Protein AF-A0A1Y1MYU1-F1 (afdb_monomer)

Foldseek 3Di:
DDDDDPVPPVVPVVPPPPPDDDPPCPLVVVVVVCVVPCPPPDPVVVVVVVVVNVVVPPPQFKWKKKKWFFKKKQQFADPPDDPDDPPDDDLLQQKKKWKDKPPDIDIFHRWDWPPVDDDDPDPPDDRITMTGGRDMDMDMGRHQQPIKIKMWMWGDDPPDPTDTRFMFIDRSVVVVVVCVVDDFKDWDWTWGPNGPGMITIMIMDMGTDDPPD

InterPro domains:
  IPR000008 C2 domain [PF00168] (84-178)
  IPR000008 C2 domain [PS50004] (40-186)
  IPR035892 C2 domain superfamily [G3DSA:2.60.40.150] (65-210)
  IPR035892 C2 domain superfamily [SSF49562] (66-205)

Radius of gyration: 26.56 Å; Cα contacts (8 Å, |Δi|>4): 330; chains: 1; bounding box: 72×30×84 Å

pLDDT: mean 70.24, std 24.35, range [30.17, 98.0]

Sequence (213 aa):
MRRRSISRLCLSRSRDLNRRYKVGFRVVVCWCLCRRELASLGPVRFLIISVACLVLVHSSSQAWISLTLIAGQDIRTKSFLKNTKKKGKLHTDNIYCKVTVNDQEHLTDVATDNVINGNVIQNGVVPASLLVWNYSMQFLIKNINEEVLSIVVLEMCPFQPDEFLGRAELKVLDIYHEAQNTNGPIEKKLILHQVESGELTIKLDLHMFTNDY

Organism: Photinus pyralis (NCBI:txid7054)

Nearest PDB structures (foldseek):
  3jzy-assembly1_A  TM=8.390E-01  e=4.703E-12  Homo sapiens
  2nq3-assembly1_A  TM=7.104E-01  e=8.794E-09  Homo sapiens
  7as6-assembly1_A  TM=7.164E-01  e=9.007E-08  Arabidopsis thaliana
  9bcz-assembly1_A  TM=7.037E-01  e=9.520E-08  Gallus gallus
  1djw-assembly1_A  TM=7.326E-01  e=5.604E-07  Rattus norvegicus

Mean predicted aligned error: 15.67 Å

Solvent-accessible surface area (backbon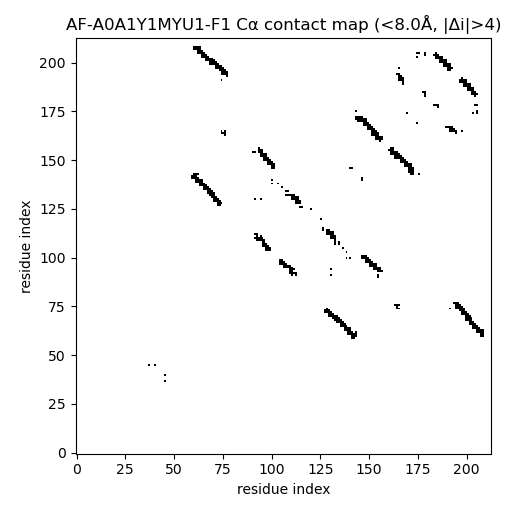e atoms only — not comparable to full-atom values): 12814 Å² total; per-residue (Å²): 135,86,87,76,73,72,82,60,63,72,69,64,67,64,69,80,66,77,76,75,84,68,92,81,53,64,66,59,54,54,57,58,58,46,63,74,69,48,82,81,55,59,76,72,58,51,51,54,51,52,51,52,58,60,63,67,65,71,65,72,56,38,28,40,37,40,41,31,43,42,34,36,38,50,68,32,62,62,85,78,81,74,98,63,90,71,84,86,68,82,82,56,82,38,32,26,39,40,39,35,44,84,96,47,75,50,71,52,66,64,24,45,71,54,66,82,60,89,86,65,85,67,88,82,54,78,80,70,54,32,35,37,56,70,41,72,50,74,47,82,41,65,42,42,86,77,43,46,42,37,40,36,35,35,34,69,43,98,87,52,80,59,45,76,48,25,37,37,75,42,50,41,43,60,53,51,59,50,48,74,77,39,97,63,70,46,75,48,78,42,64,36,39,96,35,68,36,27,39,35,39,35,36,39,38,80,46,68,70,77,83,88,124

Structure (mmCIF, N/CA/C/O backbone):
data_AF-A0A1Y1MYU1-F1
#
_entry.id   AF-A0A1Y1MYU1-F1
#
loop_
_atom_site.group_PDB
_atom_site.id
_atom_site.type_symbol
_atom_site.label_atom_id
_atom_site.label_alt_id
_atom_site.label_comp_id
_atom_site.label_asym_id
_atom_site.label_entity_id
_atom_site.label_seq_id
_atom_site.pdbx_PDB_ins_code
_atom_site.Cartn_x
_atom_site.Cartn_y
_atom_site.Cartn_z
_atom_site.occupancy
_atom_site.B_iso_or_equiv
_atom_site.auth_seq_id
_atom_site.auth_comp_id
_atom_site.auth_asym_id
_atom_site.auth_atom_id
_atom_site.pdbx_PDB_model_num
ATOM 1 N N . MET A 1 1 ? -41.562 3.480 56.597 1.00 37.91 1 MET A N 1
ATOM 2 C CA . MET A 1 1 ? -40.422 2.815 55.918 1.00 37.91 1 MET A CA 1
ATOM 3 C C . MET A 1 1 ? -40.158 3.501 54.582 1.00 37.91 1 MET A C 1
ATOM 5 O O . MET A 1 1 ? -41.048 3.559 53.746 1.00 37.91 1 MET A O 1
ATOM 9 N N . ARG A 1 2 ? -38.979 4.115 54.418 1.00 33.91 2 ARG A N 1
ATOM 10 C CA . ARG A 1 2 ? -38.613 4.964 53.268 1.00 33.91 2 ARG A CA 1
ATOM 11 C C . ARG A 1 2 ? -38.219 4.110 52.052 1.00 33.91 2 ARG A C 1
ATOM 13 O O . ARG A 1 2 ? -37.212 3.413 52.111 1.00 33.91 2 ARG A O 1
ATOM 20 N N . ARG A 1 3 ? -38.954 4.229 50.937 1.00 37.50 3 ARG A N 1
ATOM 21 C CA . ARG A 1 3 ? -38.507 3.792 49.599 1.00 37.50 3 ARG A CA 1
ATOM 22 C C . ARG A 1 3 ? -37.329 4.671 49.171 1.00 37.50 3 ARG A C 1
ATOM 24 O O . ARG A 1 3 ? -37.517 5.850 48.884 1.00 37.50 3 ARG A O 1
ATOM 31 N N . ARG A 1 4 ? -36.109 4.129 49.161 1.00 35.75 4 ARG A N 1
ATOM 32 C CA . ARG A 1 4 ? -34.950 4.787 48.543 1.00 35.75 4 ARG A CA 1
ATOM 33 C C . ARG A 1 4 ? -34.823 4.312 47.096 1.00 35.75 4 ARG A C 1
ATOM 35 O O . ARG A 1 4 ? -34.777 3.119 46.827 1.00 35.75 4 ARG A O 1
ATOM 42 N N . SER A 1 5 ? -34.814 5.287 46.194 1.00 37.69 5 SER A N 1
ATOM 43 C CA . SER A 1 5 ? -34.700 5.148 44.744 1.00 37.69 5 SER A CA 1
ATOM 44 C C . SER A 1 5 ? -33.398 4.444 44.343 1.00 37.69 5 SER A C 1
ATOM 46 O O . SER A 1 5 ? -32.309 4.944 44.628 1.00 37.69 5 SER A O 1
ATOM 48 N N . ILE A 1 6 ? -33.523 3.309 43.653 1.00 42.25 6 ILE A N 1
ATOM 49 C CA . ILE A 1 6 ? -32.430 2.455 43.144 1.00 42.25 6 ILE A CA 1
ATOM 50 C C . ILE A 1 6 ? -31.535 3.197 42.128 1.00 42.25 6 ILE A C 1
ATOM 52 O O . ILE A 1 6 ? -30.362 2.875 41.960 1.00 42.25 6 ILE A O 1
ATOM 56 N N . SER A 1 7 ? -32.029 4.280 41.528 1.00 38.34 7 SER A N 1
ATOM 57 C CA . SER A 1 7 ? -31.328 5.058 40.499 1.00 38.34 7 SER A CA 1
ATOM 58 C C . SER A 1 7 ? -30.073 5.817 40.963 1.00 38.34 7 SER A C 1
ATOM 60 O O . SER A 1 7 ? -29.325 6.296 40.117 1.00 38.34 7 SER A O 1
ATOM 62 N N . ARG A 1 8 ? -29.776 5.912 42.271 1.00 35.62 8 ARG A N 1
ATOM 63 C CA . ARG A 1 8 ? -28.559 6.607 42.758 1.00 35.62 8 ARG A CA 1
ATOM 64 C C . ARG A 1 8 ? -27.357 5.708 43.058 1.00 35.62 8 ARG A C 1
ATOM 66 O O . ARG A 1 8 ? -26.263 6.238 43.226 1.00 35.62 8 ARG A O 1
ATOM 73 N N . LEU A 1 9 ? -27.511 4.383 43.102 1.00 34.91 9 LEU A N 1
ATOM 74 C CA . LEU A 1 9 ? -26.396 3.485 43.450 1.00 34.91 9 LEU A CA 1
ATOM 75 C C . LEU A 1 9 ? -25.489 3.129 42.261 1.00 34.91 9 LEU A C 1
ATOM 77 O O . LEU A 1 9 ? -24.291 2.940 42.463 1.00 34.91 9 LEU A O 1
ATOM 81 N N . CYS A 1 10 ? -26.000 3.150 41.026 1.00 34.06 10 CYS A N 1
ATOM 82 C CA . CYS A 1 10 ? -25.171 2.911 39.835 1.00 34.06 10 CYS A CA 1
ATOM 83 C C . CYS A 1 10 ? -24.170 4.049 39.550 1.00 34.06 10 CYS A C 1
ATOM 85 O O . CYS A 1 10 ? -23.068 3.799 39.072 1.00 34.06 10 CYS A O 1
ATOM 87 N N . LEU A 1 11 ? -24.497 5.295 39.906 1.00 35.38 11 LEU A N 1
ATOM 88 C CA . LEU A 1 11 ? -23.645 6.463 39.629 1.00 35.38 11 LEU A CA 1
ATOM 89 C C . LEU A 1 11 ? -22.503 6.675 40.637 1.00 35.38 11 LEU A C 1
ATOM 91 O O . LEU A 1 11 ? -21.571 7.428 40.358 1.00 35.38 11 LEU A O 1
ATOM 95 N N . SER A 1 12 ? -22.549 6.029 41.806 1.00 30.17 12 SER A N 1
ATOM 96 C CA . SER A 1 12 ? -21.538 6.233 42.854 1.00 30.17 12 SER A CA 1
ATOM 97 C C . SER A 1 12 ? -20.317 5.330 42.701 1.00 30.17 12 SER A C 1
ATOM 99 O O . SER A 1 12 ? -19.237 5.714 43.133 1.00 30.17 12 SER A O 1
ATOM 101 N N .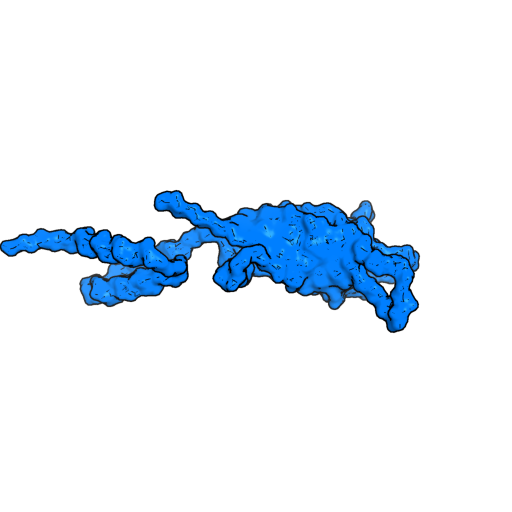 ARG A 1 13 ? -20.457 4.144 42.096 1.00 33.44 13 ARG A N 1
ATOM 102 C CA . ARG A 1 13 ? -19.348 3.179 41.973 1.00 33.44 13 ARG A CA 1
ATOM 103 C C . ARG A 1 13 ? -18.521 3.335 40.698 1.00 33.44 13 ARG A C 1
ATOM 105 O O . ARG A 1 13 ? -17.458 2.739 40.590 1.00 33.44 13 ARG A O 1
ATOM 112 N N . SER A 1 14 ? -18.977 4.173 39.766 1.00 32.69 14 SER A N 1
ATOM 113 C CA . SER A 1 14 ? -18.261 4.476 38.522 1.00 32.69 14 SER A CA 1
ATOM 114 C C . SER A 1 14 ? -17.143 5.515 38.690 1.00 32.69 14 SER A C 1
ATOM 116 O O . SER A 1 14 ? -16.381 5.724 37.751 1.00 32.69 14 SER A O 1
ATOM 118 N N . ARG A 1 15 ? -17.037 6.186 39.849 1.00 36.44 15 ARG A N 1
ATOM 119 C CA . ARG A 1 15 ? -16.049 7.259 40.063 1.00 36.44 15 ARG A CA 1
ATOM 120 C C . ARG A 1 15 ? -14.688 6.799 40.595 1.00 36.44 15 ARG A C 1
ATOM 122 O O . ARG A 1 15 ? -13.729 7.536 40.411 1.00 36.44 15 ARG A O 1
ATOM 129 N N . ASP A 1 16 ? -14.571 5.590 41.147 1.00 33.94 16 ASP A N 1
ATOM 130 C CA . ASP A 1 16 ? -13.308 5.116 41.749 1.00 33.94 16 ASP A CA 1
ATOM 131 C C . ASP A 1 16 ? -12.436 4.228 40.844 1.00 33.94 16 ASP A C 1
ATOM 133 O O . ASP A 1 16 ? -11.282 3.972 41.171 1.00 33.94 16 ASP A O 1
ATOM 137 N N . LEU A 1 17 ? -12.924 3.791 39.677 1.00 38.72 17 LEU A N 1
ATOM 138 C CA . LEU A 1 17 ? -12.128 2.987 38.731 1.00 38.72 17 LEU A CA 1
ATOM 139 C C . LEU A 1 17 ? -11.533 3.791 37.563 1.00 38.72 17 LEU A C 1
ATOM 141 O O . LEU A 1 17 ? -10.964 3.209 36.646 1.00 38.72 17 LEU A O 1
ATOM 145 N N . ASN A 1 18 ? -11.624 5.124 37.588 1.00 31.98 18 ASN A N 1
ATOM 146 C CA . ASN A 1 18 ? -11.236 5.972 36.454 1.00 31.98 18 ASN A CA 1
ATOM 147 C C . ASN A 1 18 ? -9.761 6.428 36.460 1.00 31.98 18 ASN A C 1
ATOM 149 O O . ASN A 1 18 ? -9.402 7.415 35.823 1.00 31.98 18 ASN A O 1
ATOM 153 N N . ARG A 1 19 ? -8.880 5.732 37.188 1.00 36.19 19 ARG A N 1
ATOM 154 C CA . ARG A 1 19 ? -7.429 5.935 37.093 1.00 36.19 19 ARG A CA 1
ATOM 155 C C . ARG A 1 19 ? -6.754 4.610 36.805 1.00 36.19 19 ARG A C 1
ATOM 157 O O . ARG A 1 19 ? -6.601 3.786 37.698 1.00 36.19 19 ARG A O 1
ATOM 164 N N . ARG A 1 20 ? -6.242 4.523 35.578 1.00 37.50 20 ARG A N 1
ATOM 165 C CA . ARG A 1 20 ? -5.497 3.417 34.968 1.00 37.50 20 ARG A CA 1
ATOM 166 C C . ARG A 1 20 ? -6.400 2.356 34.336 1.00 37.50 20 ARG A C 1
ATOM 168 O O . ARG A 1 20 ? -7.446 2.009 34.860 1.00 37.50 20 ARG A O 1
ATOM 175 N N . TYR A 1 21 ? -5.886 1.822 33.229 1.00 35.00 21 TYR A N 1
ATOM 176 C CA . TYR A 1 21 ? -6.287 0.591 32.540 1.00 35.00 21 TYR A CA 1
ATOM 177 C C . TYR A 1 21 ? -7.216 0.751 31.320 1.00 35.00 21 TYR A C 1
ATOM 179 O O . TYR A 1 21 ? -8.436 0.704 31.396 1.00 35.00 21 TYR A O 1
ATOM 187 N N . LYS A 1 22 ? -6.524 0.924 30.180 1.00 34.66 22 LYS A N 1
ATOM 188 C CA . LYS A 1 22 ? -6.743 0.403 28.816 1.00 34.66 22 LYS A CA 1
ATOM 189 C C . LYS A 1 22 ? -8.170 -0.006 28.409 1.00 34.66 22 LYS A C 1
ATOM 191 O O . LYS A 1 22 ? -8.795 -0.900 28.973 1.00 34.66 22 LYS A O 1
ATOM 196 N N . VAL A 1 23 ? -8.564 0.556 27.268 1.00 39.91 23 VAL A N 1
ATOM 197 C CA . VAL A 1 23 ? -9.837 0.491 26.525 1.00 39.91 23 VAL A CA 1
ATOM 198 C C . VAL A 1 23 ? -10.319 -0.932 26.139 1.00 39.91 23 VAL A C 1
ATOM 200 O O . VAL A 1 23 ? -11.390 -1.085 25.572 1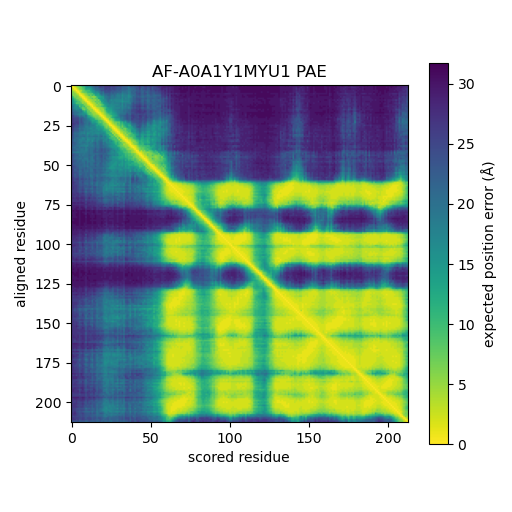.00 39.91 23 VAL A O 1
ATOM 203 N N . GLY A 1 24 ? -9.627 -2.008 26.528 1.00 36.88 24 GLY A N 1
ATOM 204 C CA . GLY A 1 24 ? -10.043 -3.395 26.258 1.00 36.88 24 GLY A CA 1
ATOM 205 C C . GLY A 1 24 ? -11.025 -4.013 27.268 1.00 36.88 24 GLY A C 1
ATOM 206 O O . GLY A 1 24 ? -11.600 -5.060 26.992 1.00 36.88 24 GLY A O 1
ATOM 207 N N . PHE A 1 25 ? -11.249 -3.399 28.438 1.00 33.34 25 PHE A N 1
ATOM 208 C CA . PHE A 1 25 ? -12.038 -4.022 29.521 1.00 33.34 25 PHE A CA 1
ATOM 209 C C . PHE A 1 25 ? -13.498 -3.559 29.634 1.00 33.34 25 PHE A C 1
ATOM 211 O O . PHE A 1 25 ? -14.261 -4.113 30.430 1.00 33.34 25 PHE A O 1
ATOM 218 N N . ARG A 1 26 ? -13.933 -2.579 28.831 1.00 37.97 26 ARG A N 1
ATOM 219 C CA . ARG A 1 26 ? -15.315 -2.064 28.897 1.00 37.97 26 ARG A CA 1
ATOM 220 C C . ARG A 1 26 ? -16.367 -3.110 28.506 1.00 37.97 26 ARG A C 1
ATOM 222 O O . ARG A 1 26 ? -17.452 -3.115 29.083 1.00 37.97 26 ARG A O 1
ATOM 229 N N . VAL A 1 27 ? -16.030 -4.031 27.602 1.00 38.88 27 VAL A N 1
ATOM 230 C CA . VAL A 1 27 ? -16.961 -5.061 27.105 1.00 38.88 27 VAL A CA 1
ATOM 231 C C . VAL A 1 27 ? -17.253 -6.123 28.173 1.00 38.88 27 VAL A C 1
ATOM 233 O O . VAL A 1 27 ? -18.405 -6.495 28.392 1.00 38.88 27 VAL A O 1
ATOM 236 N N . VAL A 1 28 ? -16.234 -6.558 28.920 1.00 36.03 28 VAL A N 1
ATOM 237 C CA . VAL A 1 28 ? -16.379 -7.639 29.914 1.00 36.03 28 VAL A CA 1
ATOM 238 C C . VAL A 1 28 ? -17.130 -7.164 31.162 1.00 36.03 28 VAL A C 1
ATOM 240 O O . VAL A 1 28 ? -17.957 -7.890 31.718 1.00 36.03 28 VAL A O 1
ATOM 243 N N . VAL A 1 29 ? -16.893 -5.921 31.590 1.00 35.25 29 VAL A N 1
ATOM 244 C CA . VAL A 1 29 ? -17.542 -5.362 32.786 1.00 35.25 29 VAL A CA 1
ATOM 245 C C . VAL A 1 29 ? -19.038 -5.126 32.549 1.00 35.25 29 VAL A C 1
ATOM 247 O O . VAL A 1 29 ? -19.841 -5.385 33.448 1.00 35.25 29 VAL A O 1
ATOM 250 N N . CYS A 1 30 ? -19.438 -4.738 31.333 1.00 37.62 30 CYS A N 1
ATOM 251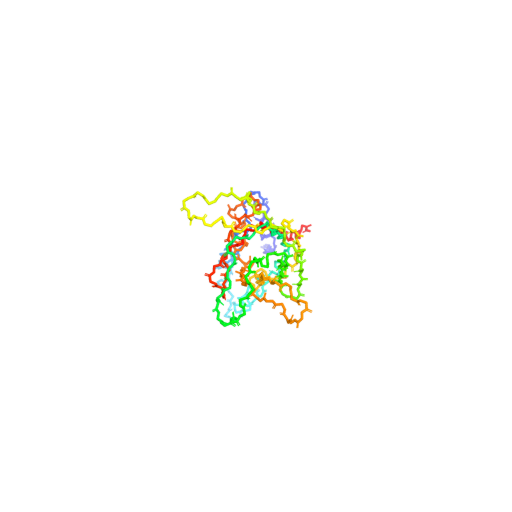 C CA . CYS A 1 30 ? -20.852 -4.600 30.976 1.00 37.62 30 CYS A CA 1
ATOM 252 C C . CYS A 1 30 ? -21.583 -5.957 31.011 1.00 37.62 30 CYS A C 1
ATOM 254 O O . CYS A 1 30 ? -22.694 -6.056 31.539 1.00 37.62 30 CYS A O 1
ATOM 256 N N . TRP A 1 31 ? -20.921 -7.031 30.563 1.00 34.00 31 TRP A N 1
ATOM 257 C CA . TRP A 1 31 ? -21.510 -8.373 30.539 1.00 34.00 31 TRP A CA 1
ATOM 258 C C . TRP A 1 31 ? -21.689 -8.980 31.944 1.00 34.00 31 TRP A C 1
ATOM 260 O O . TRP A 1 31 ? -22.719 -9.595 32.236 1.00 34.00 31 TRP A O 1
ATOM 270 N N . CYS A 1 32 ? -20.731 -8.756 32.850 1.00 36.59 32 CYS A N 1
ATOM 271 C CA . CYS A 1 32 ? -20.785 -9.277 34.222 1.00 36.59 32 CYS A CA 1
ATOM 272 C C . CYS A 1 32 ? -21.757 -8.516 35.140 1.00 36.59 32 CYS A C 1
ATOM 274 O O . CYS A 1 32 ? -22.419 -9.145 35.969 1.00 36.59 32 CYS A O 1
ATOM 276 N N . LEU A 1 33 ? -21.886 -7.191 34.995 1.00 40.06 33 LEU A N 1
ATOM 277 C CA . LEU A 1 33 ? -22.850 -6.402 35.778 1.00 40.06 33 LEU A CA 1
ATOM 278 C C . LEU A 1 33 ? -24.299 -6.662 35.343 1.00 40.06 33 LEU A C 1
ATOM 280 O O . LEU A 1 33 ? -25.172 -6.771 36.200 1.00 40.06 33 LEU A O 1
ATOM 284 N N . CYS A 1 34 ? -24.546 -6.897 34.049 1.00 43.03 34 CYS A N 1
ATOM 285 C CA . CYS A 1 34 ? -25.864 -7.318 33.566 1.00 43.03 34 CYS A CA 1
ATOM 286 C C . CYS A 1 34 ? -26.332 -8.628 34.225 1.00 43.03 34 CYS A C 1
ATOM 288 O O . CYS A 1 34 ? -27.494 -8.762 34.601 1.00 43.03 34 CYS A O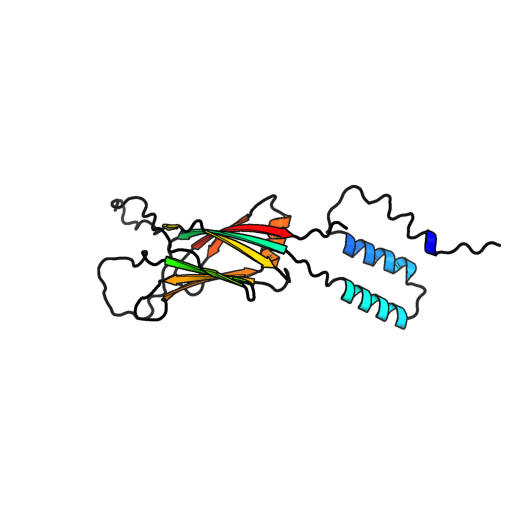 1
ATOM 290 N N . ARG A 1 35 ? -25.437 -9.605 34.417 1.00 41.38 35 ARG A N 1
ATOM 291 C CA . ARG A 1 35 ? -25.831 -10.961 34.835 1.00 41.38 35 ARG A CA 1
ATOM 292 C C . ARG A 1 35 ? -26.327 -11.067 36.280 1.00 41.38 35 ARG A C 1
ATOM 294 O O . ARG A 1 35 ? -27.082 -11.987 36.578 1.00 41.38 35 ARG A O 1
ATOM 301 N N . ARG A 1 36 ? -25.925 -10.157 37.177 1.00 43.94 36 ARG A N 1
ATOM 302 C CA . ARG A 1 36 ? -26.373 -10.177 38.585 1.00 43.94 36 ARG A CA 1
ATOM 303 C C . ARG A 1 36 ? -27.672 -9.412 38.839 1.00 43.94 36 ARG A C 1
ATOM 305 O O . ARG A 1 36 ? -28.350 -9.733 39.807 1.00 43.94 36 ARG A O 1
ATOM 312 N N . GLU A 1 37 ? -28.048 -8.468 37.978 1.00 45.75 37 GLU A N 1
ATOM 313 C CA . GLU A 1 37 ? -29.269 -7.657 38.142 1.00 45.75 37 GLU A CA 1
ATOM 314 C C . GLU A 1 37 ? -30.421 -8.080 37.213 1.00 45.75 37 GLU A C 1
ATOM 316 O O . GLU A 1 37 ? -31.586 -7.811 37.507 1.00 45.75 37 GLU A O 1
ATOM 321 N N . LEU A 1 38 ? -30.133 -8.824 36.137 1.00 45.84 38 LEU A N 1
ATOM 322 C CA . LEU A 1 38 ? -31.146 -9.286 35.182 1.00 45.84 38 LEU A CA 1
ATOM 323 C C . LEU A 1 38 ? -31.901 -10.556 35.590 1.00 45.84 38 LEU A C 1
ATOM 325 O O . LEU A 1 38 ? -32.915 -10.858 34.973 1.00 45.84 38 LEU A O 1
ATOM 329 N N . ALA A 1 39 ? -31.503 -11.263 36.652 1.00 49.56 39 ALA A N 1
ATOM 330 C CA . ALA A 1 39 ? -32.160 -12.505 37.090 1.00 49.56 39 ALA A CA 1
ATOM 331 C C . ALA A 1 39 ? -33.639 -12.344 37.529 1.00 49.56 39 ALA A C 1
ATOM 333 O O . ALA A 1 39 ? -34.293 -13.334 37.840 1.00 49.56 39 ALA A O 1
ATOM 334 N N . SER A 1 40 ? -34.176 -11.117 37.549 1.00 52.78 40 SER A N 1
ATOM 335 C CA . SER A 1 40 ? -35.580 -10.815 37.876 1.00 52.78 40 SER A CA 1
ATOM 336 C C . SER A 1 40 ? -36.440 -10.381 36.680 1.00 52.78 40 SER A C 1
ATOM 338 O O . SER A 1 40 ? -37.638 -10.144 36.837 1.00 52.78 40 SER A O 1
ATOM 340 N N . LEU A 1 41 ? -35.861 -10.247 35.482 1.00 49.81 41 LEU A N 1
ATOM 341 C CA . LEU A 1 41 ? -36.560 -9.727 34.308 1.00 49.81 41 LEU A CA 1
ATOM 342 C C . LEU A 1 41 ? -36.953 -10.888 33.386 1.00 49.81 41 LEU A C 1
ATOM 344 O O . LEU A 1 41 ? -36.115 -11.686 32.985 1.00 49.81 41 LEU A O 1
ATOM 348 N N . GLY A 1 42 ? -38.248 -10.997 33.072 1.00 53.09 42 GLY A N 1
ATOM 349 C CA . GLY A 1 42 ? -38.794 -12.066 32.230 1.00 53.09 42 GLY A CA 1
ATOM 350 C C . GLY A 1 42 ? -38.171 -12.145 30.821 1.00 53.09 42 GLY A C 1
ATOM 351 O O . GLY A 1 42 ? -37.526 -11.193 30.366 1.00 53.09 42 GLY A O 1
ATOM 352 N N . PRO A 1 43 ? -38.402 -13.254 30.092 1.00 56.56 43 PRO A N 1
ATOM 353 C CA . PRO A 1 43 ? -37.657 -13.640 28.883 1.00 56.56 43 PRO A CA 1
ATOM 354 C C . PRO A 1 43 ? -37.655 -12.581 27.769 1.00 56.56 43 PRO A C 1
ATOM 356 O O . PRO A 1 43 ? -36.667 -12.420 27.058 1.00 56.56 43 PRO A O 1
ATOM 359 N N . VAL A 1 44 ? -38.725 -11.791 27.660 1.00 53.09 44 VAL A N 1
ATOM 360 C CA . VAL A 1 44 ? -38.871 -10.750 26.629 1.00 53.09 44 VAL A CA 1
ATOM 361 C C . VAL A 1 44 ? -37.915 -9.569 26.857 1.00 53.09 44 VAL A C 1
ATOM 363 O O . VAL A 1 44 ? -37.387 -8.999 25.906 1.00 53.09 44 VAL A O 1
ATOM 366 N N . ARG A 1 45 ? -37.634 -9.209 28.117 1.00 50.59 45 ARG A N 1
ATOM 367 C CA . ARG A 1 45 ? -36.744 -8.080 28.444 1.00 50.59 45 ARG A CA 1
ATOM 368 C C . ARG A 1 45 ? -35.265 -8.446 28.310 1.00 50.59 45 ARG A C 1
ATOM 370 O O . ARG A 1 45 ? -34.468 -7.583 27.958 1.00 50.59 45 A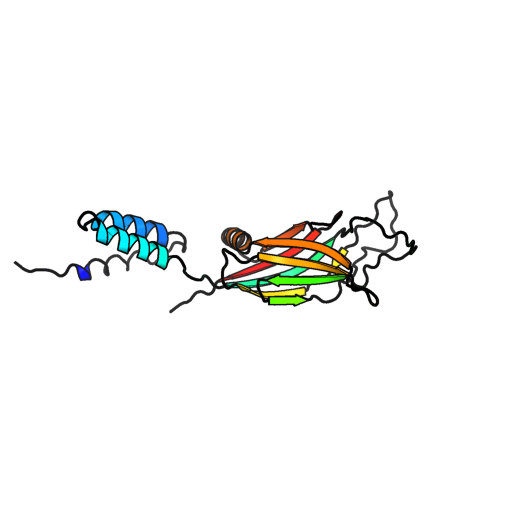RG A O 1
ATOM 377 N N . PHE A 1 46 ? -34.919 -9.719 28.508 1.00 50.88 46 PHE A N 1
ATOM 378 C CA . PHE A 1 46 ? -33.586 -10.244 28.197 1.00 50.88 46 PHE A CA 1
ATOM 379 C C . PHE A 1 46 ? -33.258 -10.136 26.709 1.00 50.88 46 PHE A C 1
ATOM 381 O O . PHE A 1 46 ? -32.150 -9.731 26.364 1.00 50.88 46 PHE A O 1
ATOM 388 N N . LEU A 1 47 ? -34.218 -10.446 25.832 1.00 50.19 47 LEU A N 1
ATOM 389 C CA . LEU A 1 47 ? -34.005 -10.384 24.387 1.00 50.19 47 LEU A CA 1
ATOM 390 C C . LEU A 1 47 ? -33.745 -8.944 23.920 1.00 50.19 47 LEU A C 1
ATOM 392 O O . LEU A 1 47 ? -32.801 -8.695 23.179 1.00 50.19 47 LEU A O 1
ATOM 396 N N . ILE A 1 48 ? -34.524 -7.980 24.423 1.00 50.97 48 ILE A N 1
ATOM 397 C CA . ILE A 1 48 ? -34.381 -6.558 24.070 1.00 50.97 48 ILE A CA 1
ATOM 398 C C . ILE A 1 48 ? -33.036 -5.996 24.549 1.00 50.97 48 ILE A C 1
ATOM 400 O O . ILE A 1 48 ? -32.379 -5.274 23.805 1.00 50.97 48 ILE A O 1
ATOM 404 N N . ILE A 1 49 ? -32.589 -6.352 25.758 1.00 51.44 49 ILE A N 1
ATOM 405 C CA . ILE A 1 49 ? -31.284 -5.910 26.276 1.00 51.44 49 ILE A CA 1
ATOM 406 C C . ILE A 1 49 ? -30.141 -6.596 25.522 1.00 51.44 49 ILE A C 1
ATOM 408 O O . ILE A 1 49 ? -29.145 -5.948 25.223 1.00 51.44 49 ILE A O 1
ATOM 412 N N . SER A 1 50 ? -30.295 -7.867 25.144 1.00 48.84 50 SER A N 1
ATOM 413 C CA . SER A 1 50 ? -29.307 -8.578 24.327 1.00 48.84 50 SER A CA 1
ATOM 414 C C . SER A 1 50 ? -29.166 -7.964 22.932 1.00 48.84 50 SER A C 1
ATOM 416 O O . SER A 1 50 ? -28.048 -7.827 22.446 1.00 48.84 50 SER A O 1
ATOM 418 N N . VAL A 1 51 ? -30.272 -7.552 22.303 1.00 47.97 51 VAL A N 1
ATOM 419 C CA . VAL A 1 51 ? -30.254 -6.876 20.996 1.00 47.97 51 VAL A CA 1
ATOM 420 C C . VAL A 1 51 ? -29.714 -5.450 21.126 1.00 47.97 51 VAL A C 1
ATOM 422 O O . VAL A 1 51 ? -28.862 -5.058 20.339 1.00 47.97 51 VAL A O 1
ATOM 425 N N . ALA A 1 52 ? -30.100 -4.694 22.158 1.00 45.62 52 ALA A N 1
ATOM 426 C CA . ALA A 1 52 ? -29.548 -3.360 22.409 1.00 45.62 52 ALA A CA 1
ATOM 427 C C . ALA A 1 52 ? -28.039 -3.393 22.718 1.00 45.62 52 ALA A C 1
ATOM 429 O O . ALA A 1 52 ? -27.302 -2.509 22.290 1.00 45.62 52 ALA A O 1
ATOM 430 N N . CYS A 1 53 ? -27.561 -4.434 23.406 1.00 41.97 53 CYS A N 1
ATOM 431 C CA . CYS A 1 53 ? -26.142 -4.642 23.683 1.00 41.97 53 CYS A CA 1
ATOM 432 C C . CYS A 1 53 ? -25.363 -5.105 22.438 1.00 41.97 53 CYS A C 1
ATOM 434 O O . CYS A 1 53 ? -24.187 -4.775 22.320 1.00 41.97 53 CYS A O 1
ATOM 436 N N . LEU A 1 54 ? -26.004 -5.812 21.497 1.00 41.66 54 LEU A N 1
ATOM 437 C CA . LEU A 1 54 ? -25.420 -6.116 20.184 1.00 41.66 54 LEU A CA 1
ATOM 438 C C . LEU A 1 54 ? -25.332 -4.862 19.296 1.00 41.66 54 LEU A C 1
ATOM 440 O O . LEU A 1 54 ? -24.339 -4.668 18.602 1.00 41.66 54 LEU A O 1
ATOM 444 N N . VAL A 1 55 ? -26.350 -3.997 19.339 1.00 41.62 55 VAL A N 1
ATOM 445 C CA . VAL A 1 55 ? -26.429 -2.772 18.523 1.00 41.62 55 VAL A CA 1
ATOM 446 C C . VAL A 1 55 ? -25.482 -1.675 19.036 1.00 41.62 55 VAL A C 1
ATOM 448 O O . VAL A 1 55 ? -24.941 -0.915 18.240 1.00 41.62 55 VAL A O 1
ATOM 451 N N . LEU A 1 56 ? -25.196 -1.621 20.342 1.00 41.84 56 LEU A N 1
ATOM 452 C CA . LEU A 1 56 ? -24.285 -0.630 20.941 1.00 41.84 56 LEU A CA 1
ATOM 453 C C . LEU A 1 56 ? -22.783 -0.899 20.717 1.00 41.84 56 LEU A C 1
ATOM 455 O O . LEU A 1 56 ? -21.968 -0.049 21.069 1.00 41.84 56 LEU A O 1
ATOM 459 N N . VAL A 1 57 ? -22.392 -2.043 20.142 1.00 46.00 57 VAL A N 1
ATOM 460 C CA . VAL A 1 57 ? -20.972 -2.373 19.882 1.00 46.00 57 VAL A CA 1
ATOM 461 C C . VAL A 1 57 ? -20.526 -1.987 18.466 1.00 46.00 57 VAL A C 1
ATOM 463 O O . VAL A 1 57 ? -19.337 -2.034 18.164 1.00 46.00 57 VAL A O 1
ATOM 466 N N . HIS A 1 58 ? -21.423 -1.474 17.620 1.00 46.09 58 HIS A N 1
ATOM 467 C CA . HIS A 1 58 ? -21.039 -0.821 16.364 1.00 46.09 58 HIS A CA 1
ATOM 468 C C . HIS A 1 58 ? -20.589 0.632 16.619 1.00 46.09 58 HIS A C 1
ATOM 470 O O . HIS A 1 58 ? -21.085 1.584 16.023 1.00 46.09 58 HIS A O 1
ATOM 476 N N . SER A 1 59 ? -19.655 0.818 17.558 1.00 50.31 59 SER A N 1
ATOM 477 C CA . SER A 1 59 ? -18.899 2.064 17.647 1.00 50.31 59 SER A CA 1
ATOM 478 C C . SER A 1 59 ? -18.060 2.131 16.379 1.00 50.31 59 SER A C 1
ATOM 480 O O . SER A 1 59 ? -17.104 1.373 16.237 1.00 50.31 59 SER A O 1
ATOM 482 N N . SER A 1 60 ? -18.458 2.979 15.432 1.00 56.66 60 SER A N 1
ATOM 483 C CA . SER A 1 60 ? -17.695 3.281 14.224 1.00 56.66 60 SER A CA 1
ATOM 484 C C . SER A 1 60 ? -16.368 3.910 14.642 1.00 56.66 60 SER A C 1
ATOM 486 O O . SER A 1 60 ? -16.268 5.125 14.821 1.00 56.66 60 SER A O 1
ATOM 488 N N . SER A 1 61 ? -15.373 3.066 14.897 1.00 69.94 61 SER A N 1
ATOM 489 C CA . SER A 1 61 ? -14.009 3.468 15.206 1.00 69.94 61 SER A CA 1
ATOM 490 C C . SER A 1 61 ? -13.404 4.030 13.931 1.00 69.94 61 SER A C 1
ATOM 492 O O . SER A 1 61 ? -12.807 3.301 13.142 1.00 69.94 61 SER A O 1
ATOM 494 N N . GLN A 1 62 ? -13.626 5.318 13.697 1.00 83.69 62 GLN A N 1
ATOM 495 C CA . GLN A 1 62 ? -12.936 6.024 12.635 1.00 83.69 62 GLN A CA 1
ATOM 496 C C . GLN A 1 62 ? -11.459 6.164 13.031 1.00 83.69 62 GLN A C 1
ATOM 498 O O . GLN A 1 62 ? -11.123 6.254 14.221 1.00 83.69 62 GLN A O 1
ATOM 503 N N . ALA A 1 63 ? -10.570 6.221 12.049 1.00 90.19 63 ALA A N 1
ATOM 504 C CA . ALA A 1 63 ? -9.155 6.495 12.273 1.00 90.19 63 ALA A CA 1
ATOM 505 C C . ALA A 1 63 ? -8.545 7.199 11.059 1.00 90.19 63 ALA A C 1
ATOM 507 O O . ALA A 1 63 ? -9.067 7.107 9.953 1.00 90.19 63 ALA A O 1
ATOM 508 N N . TRP A 1 64 ? -7.416 7.867 11.251 1.00 92.94 64 TRP A N 1
ATOM 509 C CA . TRP A 1 64 ? -6.511 8.215 10.163 1.00 92.94 64 TRP A CA 1
ATOM 510 C C . TRP A 1 64 ? -5.403 7.177 10.087 1.00 92.94 64 TRP A C 1
ATOM 512 O O . TRP A 1 64 ? -4.849 6.781 11.112 1.00 92.94 64 TRP A O 1
ATOM 522 N N . ILE A 1 65 ? -5.052 6.756 8.877 1.00 94.44 65 ILE A N 1
ATOM 523 C CA . ILE A 1 65 ? -3.852 5.961 8.636 1.00 94.44 65 ILE A CA 1
ATOM 524 C C . ILE A 1 65 ? -2.890 6.762 7.765 1.00 94.44 65 ILE A C 1
ATOM 526 O O . ILE A 1 65 ? -3.261 7.249 6.699 1.00 94.44 65 ILE A O 1
ATOM 530 N N . SER A 1 66 ? -1.655 6.910 8.231 1.00 95.94 66 SER A N 1
ATOM 531 C CA . SER A 1 66 ? -0.549 7.454 7.449 1.00 95.94 66 SER A CA 1
ATOM 532 C C . SER A 1 66 ? 0.269 6.294 6.896 1.00 95.94 66 SER A C 1
ATOM 534 O O . SER A 1 66 ? 0.750 5.457 7.659 1.00 95.94 66 SER A O 1
ATOM 536 N N . LEU A 1 67 ? 0.425 6.241 5.577 1.00 97.00 67 LEU A N 1
ATOM 537 C CA . LEU A 1 67 ? 1.277 5.284 4.884 1.00 97.00 67 LEU A CA 1
ATOM 538 C C . LEU A 1 67 ? 2.440 6.026 4.231 1.00 97.00 67 LEU A C 1
ATOM 540 O O . LEU A 1 67 ? 2.233 6.949 3.449 1.00 97.00 67 LEU A O 1
ATOM 544 N N . THR A 1 68 ? 3.659 5.579 4.506 1.00 97.25 68 THR A N 1
ATOM 545 C CA . THR A 1 68 ? 4.863 5.970 3.776 1.00 97.25 68 THR A CA 1
ATOM 546 C C . THR A 1 68 ? 5.361 4.769 2.986 1.00 97.25 68 THR A C 1
ATOM 548 O O . THR A 1 68 ? 5.786 3.769 3.566 1.00 97.25 68 THR A O 1
ATOM 551 N N . LEU A 1 69 ? 5.319 4.866 1.660 1.00 96.19 69 LEU A N 1
ATOM 552 C CA . LEU A 1 69 ? 5.946 3.902 0.767 1.00 96.19 69 LEU A CA 1
ATOM 553 C C . LEU A 1 69 ? 7.430 4.253 0.642 1.00 96.19 69 LEU A C 1
ATOM 555 O O . LEU A 1 69 ? 7.776 5.281 0.065 1.00 96.19 69 LEU A O 1
ATOM 559 N N . ILE A 1 70 ? 8.301 3.418 1.206 1.00 95.12 70 ILE A N 1
ATOM 560 C CA . ILE A 1 70 ? 9.738 3.699 1.280 1.00 95.12 70 ILE A CA 1
ATOM 561 C C . ILE A 1 70 ? 10.403 3.241 -0.016 1.00 95.12 70 ILE A C 1
ATOM 563 O O . ILE A 1 70 ? 10.894 4.060 -0.794 1.00 95.12 70 ILE A O 1
ATOM 567 N N . ALA A 1 71 ? 10.388 1.931 -0.262 1.00 93.19 71 ALA A N 1
ATOM 568 C CA . ALA A 1 71 ? 11.126 1.322 -1.360 1.00 93.19 71 ALA A CA 1
ATOM 569 C C . ALA A 1 71 ? 10.511 -0.006 -1.811 1.00 93.19 71 ALA A C 1
ATOM 571 O O . ALA A 1 71 ? 9.683 -0.587 -1.112 1.00 93.19 71 ALA A O 1
ATOM 572 N N . GLY A 1 72 ? 10.947 -0.490 -2.969 1.00 90.38 72 GLY A N 1
ATOM 573 C CA . GLY A 1 72 ? 10.599 -1.783 -3.535 1.00 90.38 72 GLY A CA 1
ATOM 574 C C . GLY A 1 72 ? 11.833 -2.477 -4.090 1.00 90.38 72 GLY A C 1
ATOM 575 O O . GLY A 1 72 ? 12.738 -1.824 -4.607 1.00 90.38 72 GLY A O 1
ATOM 576 N N . GLN A 1 73 ? 11.885 -3.798 -3.967 1.00 88.12 73 GLN A N 1
ATOM 577 C CA . GLN A 1 73 ? 13.046 -4.597 -4.340 1.00 88.12 73 GLN A CA 1
ATOM 578 C C . GLN A 1 73 ? 12.633 -5.816 -5.163 1.00 88.12 73 GLN A C 1
ATOM 580 O O . GLN A 1 73 ? 11.606 -6.436 -4.891 1.00 88.12 73 GLN A O 1
ATOM 585 N N . ASP A 1 74 ? 13.464 -6.159 -6.153 1.00 83.56 74 ASP A N 1
ATOM 586 C CA . ASP A 1 74 ? 13.357 -7.388 -6.958 1.00 83.56 74 ASP A CA 1
ATOM 587 C C . ASP A 1 74 ? 11.972 -7.612 -7.600 1.00 83.56 74 ASP A C 1
ATOM 589 O O . ASP A 1 74 ? 11.475 -8.732 -7.679 1.00 83.56 74 ASP A O 1
ATOM 593 N N . ILE A 1 75 ? 11.333 -6.536 -8.066 1.00 83.56 75 ILE A N 1
ATOM 594 C CA . ILE A 1 75 ? 10.012 -6.600 -8.698 1.00 83.56 75 ILE A CA 1
ATOM 595 C C . ILE A 1 75 ? 10.151 -7.214 -10.098 1.00 83.56 75 ILE A C 1
ATOM 597 O O . ILE A 1 75 ? 10.724 -6.602 -11.000 1.00 83.56 75 ILE A O 1
ATOM 601 N N . ARG A 1 76 ? 9.642 -8.438 -10.280 1.00 77.38 76 ARG A N 1
ATOM 602 C CA . ARG A 1 76 ? 9.735 -9.211 -11.530 1.00 77.38 76 ARG A CA 1
ATOM 603 C C . ARG A 1 76 ? 8.369 -9.698 -11.976 1.00 77.38 76 ARG A C 1
ATOM 605 O O . ARG A 1 76 ? 7.694 -10.425 -11.248 1.00 77.38 76 ARG A O 1
ATOM 612 N N . THR A 1 77 ? 7.972 -9.367 -13.199 1.00 74.31 77 THR A N 1
ATOM 613 C CA . THR A 1 77 ? 6.732 -9.878 -13.786 1.00 74.31 77 THR A CA 1
ATOM 614 C C . THR A 1 77 ? 6.878 -11.342 -14.178 1.00 74.31 77 THR A C 1
ATOM 616 O O . THR A 1 77 ? 7.940 -11.793 -14.606 1.00 74.31 77 THR A O 1
ATOM 619 N N . LYS A 1 78 ? 5.783 -12.104 -14.073 1.00 60.66 78 LYS A N 1
ATOM 620 C CA . LYS A 1 78 ? 5.726 -13.438 -14.674 1.00 60.66 78 LYS A CA 1
ATOM 621 C C . LYS A 1 78 ? 5.869 -13.238 -16.175 1.00 60.66 78 LYS A C 1
ATOM 623 O O . LYS A 1 78 ? 4.985 -12.654 -16.794 1.00 60.66 78 LYS A O 1
ATOM 628 N N . SER A 1 79 ? 6.973 -13.701 -16.746 1.00 53.56 79 SER A N 1
ATOM 629 C CA . SER A 1 79 ? 7.282 -13.604 -18.177 1.00 53.56 79 SER A CA 1
ATOM 630 C C . SER A 1 79 ? 6.347 -14.479 -19.032 1.00 53.56 79 SER A C 1
ATOM 632 O O . SER A 1 79 ? 6.763 -15.386 -19.744 1.00 53.56 79 SER A O 1
ATOM 634 N N . PHE A 1 80 ? 5.041 -14.231 -18.976 1.00 45.00 80 PHE A N 1
ATOM 635 C CA . PHE A 1 80 ? 4.040 -14.943 -19.754 1.00 45.00 80 PHE A CA 1
ATOM 636 C C . PHE A 1 80 ? 3.801 -14.159 -21.054 1.00 45.00 80 PHE A C 1
ATOM 638 O O . PHE A 1 80 ? 2.940 -13.295 -21.133 1.00 45.00 80 PHE A O 1
ATOM 645 N N . LEU A 1 81 ? 4.629 -14.439 -22.067 1.00 45.56 81 LEU A N 1
ATOM 646 C CA . LEU A 1 81 ? 4.582 -13.889 -23.433 1.00 45.56 81 LEU A CA 1
ATOM 647 C C . LEU A 1 81 ? 4.816 -12.367 -23.586 1.00 45.56 81 LEU A C 1
ATOM 649 O O . LEU A 1 81 ? 3.897 -11.614 -23.889 1.00 45.56 81 LEU A O 1
ATOM 653 N N . LYS A 1 82 ? 6.082 -11.932 -23.639 1.00 43.81 82 LYS A N 1
ATOM 654 C CA . LYS A 1 82 ? 6.476 -10.873 -24.592 1.00 43.81 82 LYS A CA 1
ATOM 655 C C . LYS A 1 82 ? 7.719 -11.303 -25.356 1.00 43.81 82 LYS A C 1
ATOM 657 O O . LYS A 1 82 ? 8.860 -11.081 -24.963 1.00 43.81 82 LYS A O 1
ATOM 662 N N . ASN A 1 83 ? 7.461 -11.929 -26.499 1.00 35.91 83 ASN A N 1
ATOM 663 C CA . ASN A 1 83 ? 8.434 -12.203 -27.546 1.00 35.91 83 ASN A CA 1
ATOM 664 C C . ASN A 1 83 ? 8.777 -10.887 -28.275 1.00 35.91 83 ASN A C 1
ATOM 666 O O . ASN A 1 83 ? 8.535 -10.727 -29.462 1.00 35.91 83 ASN A O 1
ATOM 670 N N . THR A 1 84 ? 9.308 -9.907 -27.547 1.00 42.91 84 THR A N 1
ATOM 671 C CA . THR A 1 84 ? 9.955 -8.720 -28.108 1.00 42.91 84 THR A CA 1
ATOM 672 C C . THR A 1 84 ? 11.195 -8.466 -27.278 1.00 42.91 84 THR A C 1
ATOM 674 O O . THR A 1 84 ? 11.166 -7.784 -26.257 1.00 42.91 84 THR A O 1
ATOM 677 N N . LYS A 1 85 ? 12.306 -9.049 -27.729 1.00 44.75 85 LYS A N 1
ATOM 678 C CA . LYS A 1 85 ? 13.652 -8.657 -27.318 1.00 44.75 85 LYS A CA 1
ATOM 679 C C . LYS A 1 85 ? 13.807 -7.140 -27.494 1.00 44.75 85 LYS A C 1
ATOM 681 O O . LYS A 1 85 ? 14.171 -6.687 -28.574 1.00 44.75 85 LYS A O 1
ATOM 686 N N . LYS A 1 86 ? 13.619 -6.359 -26.432 1.00 42.84 86 LYS A N 1
ATOM 687 C CA . LYS A 1 86 ? 14.370 -5.114 -26.255 1.00 42.84 86 LYS A CA 1
ATOM 688 C C . LYS A 1 86 ? 15.582 -5.456 -25.399 1.00 42.84 86 LYS A C 1
ATOM 690 O O . LYS A 1 86 ? 15.521 -5.519 -24.178 1.00 42.84 86 LYS A O 1
ATOM 695 N N . LYS A 1 87 ? 16.684 -5.772 -26.083 1.00 38.16 87 LYS A N 1
ATOM 696 C CA . LYS A 1 87 ? 18.019 -5.829 -25.481 1.00 38.16 87 LYS A CA 1
ATOM 697 C C . LYS A 1 87 ? 18.301 -4.467 -24.834 1.00 38.16 87 LYS A C 1
ATOM 699 O O . LYS A 1 87 ? 18.352 -3.474 -25.548 1.00 38.16 87 LYS A O 1
ATOM 704 N N . GLY A 1 88 ? 18.545 -4.454 -23.525 1.00 42.09 88 GLY A N 1
ATOM 705 C CA . GLY A 1 88 ? 19.371 -3.424 -22.891 1.00 42.09 88 GLY A CA 1
ATOM 706 C C . GLY A 1 88 ? 18.671 -2.168 -22.366 1.00 42.09 88 GLY A C 1
ATOM 707 O O . GLY A 1 88 ? 19.136 -1.077 -22.660 1.00 42.09 88 GLY A O 1
ATOM 708 N N . LYS A 1 89 ? 17.608 -2.302 -21.567 1.00 43.81 89 LYS A N 1
ATOM 709 C CA . LYS A 1 89 ? 17.347 -1.438 -20.396 1.00 43.81 89 LYS A CA 1
ATOM 710 C C . LYS A 1 89 ? 16.207 -2.063 -19.594 1.00 43.81 89 LYS A C 1
ATOM 712 O O . LYS A 1 89 ? 15.155 -2.331 -20.172 1.00 43.81 89 LYS A O 1
ATOM 717 N N . LEU A 1 90 ? 16.415 -2.324 -18.304 1.00 49.78 90 LEU A N 1
ATOM 718 C CA . LEU A 1 90 ? 15.304 -2.574 -17.385 1.00 49.78 90 LEU A CA 1
ATOM 719 C C . LEU A 1 90 ? 14.453 -1.294 -17.454 1.00 49.78 90 LEU A C 1
ATOM 721 O O . LEU A 1 90 ? 15.013 -0.213 -17.288 1.00 49.78 90 LEU A O 1
ATOM 725 N N . HIS A 1 91 ? 13.173 -1.355 -17.829 1.00 52.53 91 HIS A N 1
ATOM 726 C CA . HIS A 1 91 ? 12.302 -0.171 -17.783 1.00 52.53 91 HIS A CA 1
ATOM 727 C C . HIS A 1 91 ? 11.958 0.148 -16.312 1.00 52.53 91 HIS A C 1
ATOM 729 O O . HIS A 1 91 ? 10.810 0.137 -15.889 1.00 52.53 91 HIS A O 1
ATOM 735 N N . THR A 1 92 ? 12.976 0.411 -15.492 1.00 58.66 92 THR A N 1
ATOM 736 C CA . THR A 1 92 ? 12.801 0.885 -14.115 1.00 58.66 92 THR A CA 1
ATOM 737 C C . THR A 1 92 ? 12.424 2.362 -14.057 1.00 58.66 92 THR A C 1
ATOM 739 O O . THR A 1 92 ? 11.965 2.831 -13.021 1.00 58.66 92 THR A O 1
ATOM 742 N N . ASP A 1 93 ? 12.539 3.075 -15.180 1.00 63.16 93 ASP A N 1
ATOM 743 C CA . ASP A 1 93 ? 12.444 4.535 -15.244 1.00 63.16 93 ASP A CA 1
ATOM 744 C C . ASP A 1 93 ? 11.005 5.090 -15.137 1.00 63.16 93 ASP A C 1
ATOM 746 O O . ASP A 1 93 ? 10.853 6.302 -15.086 1.00 63.16 93 ASP A O 1
ATOM 750 N N . ASN A 1 94 ? 9.956 4.252 -15.087 1.00 85.44 94 ASN A N 1
ATOM 751 C CA . ASN A 1 94 ? 8.538 4.676 -15.034 1.00 85.44 94 ASN A CA 1
ATOM 752 C C . ASN A 1 94 ? 7.699 3.890 -13.997 1.00 85.44 94 ASN A C 1
ATOM 754 O O . ASN A 1 94 ? 6.502 3.647 -14.160 1.00 85.44 94 ASN A O 1
ATOM 758 N N . ILE A 1 95 ? 8.395 3.509 -12.929 1.00 90.81 95 ILE A N 1
ATOM 759 C CA . ILE A 1 95 ? 7.992 2.902 -11.658 1.00 90.81 95 ILE A CA 1
ATOM 760 C C . ILE A 1 95 ? 6.955 3.613 -10.773 1.00 90.81 95 ILE A C 1
ATOM 762 O O . ILE A 1 95 ? 7.413 4.354 -9.917 1.00 90.81 95 ILE A O 1
ATOM 766 N N . TYR A 1 96 ? 5.635 3.424 -10.817 1.00 94.50 96 TYR A N 1
ATOM 767 C CA . TYR A 1 96 ? 4.759 4.092 -9.825 1.00 94.50 96 TYR A CA 1
ATOM 768 C C . TYR A 1 96 ? 3.829 3.145 -9.070 1.00 94.50 96 TYR A C 1
ATOM 770 O O . TYR A 1 96 ? 3.588 2.006 -9.468 1.00 94.50 96 TYR A O 1
ATOM 778 N N . CYS A 1 97 ? 3.327 3.621 -7.933 1.00 96.44 97 CYS A N 1
ATOM 779 C CA . CYS A 1 97 ? 2.428 2.873 -7.077 1.00 96.44 97 CYS A CA 1
ATOM 780 C C . CYS A 1 97 ? 1.082 3.571 -6.961 1.00 96.44 97 CYS A C 1
ATOM 782 O O . CYS A 1 97 ? 0.984 4.787 -6.800 1.00 96.44 97 CYS A O 1
ATOM 784 N N . LYS A 1 98 ? 0.036 2.756 -6.979 1.00 97.69 98 LYS A N 1
ATOM 785 C CA . LYS A 1 98 ? -1.339 3.154 -6.740 1.00 97.69 98 LYS A CA 1
ATOM 786 C C . LYS A 1 98 ? -1.810 2.556 -5.431 1.00 97.69 98 LYS A C 1
ATOM 788 O O . LYS A 1 98 ? -1.811 1.335 -5.266 1.00 97.69 98 LYS A O 1
ATOM 793 N N . VAL A 1 99 ? -2.206 3.414 -4.503 1.00 98.00 99 VAL A N 1
ATOM 794 C CA . VAL A 1 99 ? -2.651 3.018 -3.170 1.00 98.00 99 VAL A CA 1
ATOM 795 C C . VAL A 1 99 ? -4.116 3.370 -3.010 1.00 98.00 99 VAL A C 1
ATOM 797 O O . VAL A 1 99 ? -4.535 4.491 -3.280 1.00 98.00 99 VAL A O 1
ATOM 800 N N . THR A 1 100 ? -4.892 2.384 -2.579 1.00 97.81 100 THR A N 1
ATOM 801 C CA . THR A 1 100 ? -6.349 2.464 -2.493 1.00 97.81 100 THR A CA 1
ATOM 802 C C . THR A 1 100 ? -6.823 1.998 -1.127 1.00 97.81 100 THR A C 1
ATOM 804 O O . THR A 1 100 ? -6.372 0.965 -0.626 1.00 97.81 100 THR A O 1
ATOM 807 N N . VAL A 1 101 ? -7.736 2.761 -0.532 1.00 96.25 101 VAL A N 1
ATOM 808 C CA . VAL A 1 101 ? -8.486 2.391 0.669 1.00 96.25 101 VAL A CA 1
ATOM 809 C C . VAL A 1 101 ? -9.931 2.790 0.429 1.00 96.25 101 VAL A C 1
ATOM 811 O O . VAL A 1 101 ? -10.244 3.979 0.389 1.00 96.25 101 VAL A O 1
ATOM 814 N N . ASN A 1 102 ? -10.819 1.805 0.287 1.00 91.00 102 ASN A N 1
ATOM 815 C CA . ASN A 1 102 ? -12.229 2.065 -0.011 1.00 91.00 102 ASN A CA 1
ATOM 816 C C . ASN A 1 102 ? -12.362 2.922 -1.297 1.00 91.00 102 ASN A C 1
ATOM 818 O O . ASN A 1 102 ? -11.779 2.561 -2.319 1.00 91.00 102 ASN A O 1
ATOM 822 N N . ASP A 1 103 ? -13.054 4.064 -1.240 1.00 92.19 103 ASP A N 1
ATOM 823 C CA . ASP A 1 103 ? -13.197 5.010 -2.360 1.00 92.19 103 ASP A CA 1
ATOM 824 C C . ASP A 1 103 ? -12.036 6.022 -2.483 1.00 92.19 103 ASP A C 1
ATOM 826 O O . ASP A 1 103 ? -12.082 6.926 -3.318 1.00 92.19 103 ASP A O 1
ATOM 830 N N . GLN A 1 104 ? -11.017 5.937 -1.623 1.00 96.56 104 GLN A N 1
ATOM 831 C CA . GLN A 1 104 ? -9.861 6.833 -1.655 1.00 96.56 104 GLN A CA 1
ATOM 832 C C . GLN A 1 104 ? -8.733 6.207 -2.478 1.00 96.56 104 GLN A C 1
ATOM 834 O O . GLN A 1 104 ? -8.332 5.071 -2.222 1.00 96.56 104 GLN A O 1
ATOM 839 N N . GLU A 1 105 ? -8.187 6.959 -3.433 1.00 97.38 105 GLU A N 1
ATOM 840 C CA . GLU A 1 105 ? -7.079 6.536 -4.293 1.00 97.38 105 GLU A CA 1
ATOM 841 C C . GLU A 1 105 ? -6.005 7.623 -4.339 1.00 97.38 105 GLU A C 1
ATOM 843 O O . GLU A 1 105 ? -6.313 8.775 -4.634 1.00 97.38 105 GLU A O 1
ATOM 848 N N . HIS A 1 106 ? -4.750 7.246 -4.090 1.00 97.69 106 HIS A N 1
ATOM 849 C CA . HIS A 1 106 ? -3.579 8.101 -4.265 1.00 97.69 106 HIS A CA 1
ATOM 850 C C . HIS A 1 106 ? -2.537 7.416 -5.155 1.00 97.69 106 HIS A C 1
ATOM 852 O O . HIS A 1 106 ? -2.329 6.202 -5.078 1.00 97.69 106 HIS A O 1
ATOM 858 N N . LEU A 1 107 ? -1.857 8.215 -5.976 1.00 97.00 107 LEU A N 1
ATOM 859 C CA . LEU A 1 107 ? -0.749 7.787 -6.825 1.00 97.00 107 LEU A CA 1
ATOM 860 C C . LEU A 1 107 ? 0.555 8.362 -6.282 1.00 97.00 107 LEU A C 1
ATOM 862 O O . LEU A 1 107 ? 0.591 9.512 -5.847 1.00 97.00 107 LEU A O 1
ATOM 866 N N . THR A 1 108 ? 1.620 7.569 -6.310 1.00 96.06 108 THR A N 1
ATOM 867 C CA . THR A 1 108 ? 2.964 8.065 -6.017 1.00 96.06 108 THR A CA 1
ATOM 868 C C . THR A 1 108 ? 3.578 8.716 -7.244 1.00 96.06 108 THR A C 1
ATOM 870 O O . THR A 1 108 ? 3.189 8.434 -8.379 1.00 96.06 108 THR A O 1
ATOM 873 N N . ASP A 1 109 ? 4.627 9.496 -7.012 1.00 93.50 109 ASP A N 1
ATOM 874 C CA . ASP A 1 109 ? 5.569 9.831 -8.072 1.00 93.50 109 ASP A CA 1
ATOM 875 C C . ASP A 1 109 ? 6.280 8.572 -8.592 1.00 93.50 109 ASP A C 1
ATOM 877 O O . ASP A 1 109 ? 6.217 7.484 -7.998 1.00 93.50 109 ASP A O 1
ATOM 881 N N . VAL A 1 110 ? 6.964 8.731 -9.722 1.00 91.00 110 VAL A N 1
ATOM 882 C CA . VAL A 1 110 ? 7.802 7.686 -10.303 1.00 91.00 110 VAL A CA 1
ATOM 883 C C . VAL A 1 110 ? 8.998 7.404 -9.386 1.00 91.00 110 VAL A C 1
ATOM 885 O O . VAL A 1 110 ? 9.633 8.314 -8.855 1.00 91.00 110 VAL A O 1
ATOM 888 N N . ALA A 1 111 ? 9.299 6.124 -9.202 1.00 89.38 111 ALA A N 1
ATOM 889 C CA . ALA A 1 111 ? 10.393 5.616 -8.402 1.00 89.38 111 ALA A CA 1
ATOM 890 C C . ALA A 1 111 ? 11.729 6.123 -8.931 1.00 89.38 111 ALA A C 1
ATOM 892 O O . ALA A 1 111 ? 11.980 6.134 -10.135 1.00 89.38 111 ALA A O 1
ATOM 893 N N . THR A 1 112 ? 12.629 6.438 -8.010 1.00 86.62 112 THR A N 1
ATOM 894 C CA . THR A 1 112 ? 14.037 6.621 -8.347 1.00 86.62 112 THR A CA 1
ATOM 895 C C . THR A 1 112 ? 14.755 5.283 -8.217 1.00 86.62 112 THR A C 1
ATOM 897 O O . THR A 1 112 ? 14.662 4.625 -7.178 1.00 86.62 112 THR A O 1
ATOM 900 N N . ASP A 1 113 ? 15.471 4.876 -9.263 1.00 77.19 113 ASP A N 1
ATOM 901 C CA . ASP A 1 113 ? 16.312 3.681 -9.235 1.00 77.19 113 ASP A CA 1
ATOM 902 C C . ASP A 1 113 ? 17.624 3.995 -8.507 1.00 77.19 113 ASP A C 1
ATOM 904 O O . ASP A 1 113 ? 18.491 4.708 -9.019 1.00 77.19 113 ASP A O 1
ATOM 908 N N . ASN A 1 114 ? 17.773 3.466 -7.293 1.00 65.56 114 ASN A N 1
ATOM 909 C CA . ASN A 1 114 ? 19.049 3.463 -6.593 1.00 65.56 114 ASN A CA 1
ATOM 910 C C . ASN A 1 114 ? 19.784 2.173 -6.954 1.00 65.56 114 ASN A C 1
ATOM 912 O O . ASN A 1 114 ? 19.938 1.274 -6.123 1.00 65.56 114 ASN A O 1
ATOM 916 N N . VAL A 1 115 ? 20.267 2.082 -8.196 1.00 59.22 115 VAL A N 1
ATOM 917 C CA . VAL A 1 115 ? 21.271 1.076 -8.546 1.00 59.22 115 VAL A CA 1
ATOM 918 C C . VAL A 1 115 ? 22.480 1.360 -7.663 1.00 59.22 115 VAL A C 1
ATOM 920 O O . VAL A 1 115 ? 23.208 2.327 -7.888 1.00 59.22 115 VAL A O 1
ATOM 923 N N . ILE A 1 116 ? 22.681 0.539 -6.632 1.00 50.25 116 ILE A N 1
ATOM 924 C CA . ILE A 1 116 ? 23.876 0.584 -5.793 1.00 50.25 116 ILE A CA 1
ATOM 925 C C . ILE A 1 116 ? 25.054 0.261 -6.713 1.00 50.25 116 ILE A C 1
ATOM 927 O O . ILE A 1 116 ? 25.344 -0.897 -6.987 1.00 50.25 116 ILE A O 1
ATOM 931 N N . ASN A 1 117 ? 25.684 1.323 -7.214 1.00 41.78 117 ASN A N 1
ATOM 932 C CA . ASN A 1 117 ? 26.869 1.357 -8.056 1.00 41.78 117 ASN A CA 1
ATOM 933 C C . ASN A 1 117 ? 26.789 0.495 -9.324 1.00 41.78 117 ASN A C 1
ATOM 935 O O . ASN A 1 117 ? 27.052 -0.708 -9.322 1.00 41.78 117 ASN A O 1
ATOM 939 N N . GLY A 1 118 ? 26.556 1.160 -10.460 1.00 46.62 118 GLY A N 1
ATOM 940 C CA . GLY A 1 118 ? 26.969 0.620 -11.750 1.00 46.62 118 GLY A CA 1
ATOM 941 C C . GLY A 1 118 ? 28.407 0.093 -11.660 1.00 46.62 118 GLY A C 1
ATOM 942 O O . GLY A 1 118 ? 29.310 0.821 -11.255 1.00 46.62 118 GLY A O 1
ATOM 943 N N . ASN A 1 119 ? 28.589 -1.172 -12.042 1.00 47.62 119 ASN A N 1
ATOM 944 C CA . ASN A 1 119 ? 29.850 -1.922 -12.111 1.00 47.62 119 ASN A CA 1
ATOM 945 C C . ASN A 1 119 ? 30.337 -2.597 -10.822 1.00 47.62 119 ASN A C 1
ATOM 947 O O . ASN A 1 119 ? 31.398 -2.240 -10.328 1.00 47.62 119 ASN A O 1
ATOM 951 N N . VAL A 1 120 ? 29.706 -3.699 -10.399 1.00 42.97 120 VAL A N 1
ATOM 952 C CA . VAL A 1 120 ? 30.459 -4.842 -9.844 1.00 42.97 120 VAL A CA 1
ATOM 953 C C . VAL A 1 120 ? 29.759 -6.163 -10.207 1.00 42.97 120 VAL A C 1
ATOM 955 O O . VAL A 1 120 ? 28.958 -6.691 -9.446 1.00 42.97 120 VAL A O 1
ATOM 958 N N . ILE A 1 121 ? 30.103 -6.748 -11.363 1.00 47.72 121 ILE A N 1
ATOM 959 C CA . ILE A 1 121 ? 30.073 -8.213 -11.501 1.00 47.72 121 ILE A CA 1
ATOM 960 C C . ILE A 1 121 ? 31.299 -8.707 -10.732 1.00 47.72 121 ILE A C 1
ATOM 962 O O . ILE A 1 121 ? 32.378 -8.864 -11.293 1.00 47.72 121 ILE A O 1
ATOM 966 N N . GLN A 1 122 ? 31.160 -8.910 -9.431 1.00 42.00 122 GLN A N 1
ATOM 967 C CA . GLN A 1 122 ? 32.037 -9.820 -8.710 1.00 42.00 122 GLN A CA 1
ATOM 968 C C . GLN A 1 122 ? 31.135 -10.956 -8.252 1.00 42.00 122 GLN A C 1
ATOM 970 O O . GLN A 1 122 ? 30.180 -10.753 -7.509 1.00 42.00 122 GLN A O 1
ATOM 975 N N . ASN A 1 123 ? 31.420 -12.146 -8.778 1.00 45.81 123 ASN A N 1
ATOM 976 C CA . ASN A 1 123 ? 30.816 -13.429 -8.408 1.00 45.81 123 ASN A CA 1
ATOM 977 C C . ASN A 1 123 ? 29.433 -13.766 -9.003 1.00 45.81 123 ASN A C 1
ATOM 979 O O . ASN A 1 123 ? 28.781 -14.685 -8.522 1.00 45.81 123 ASN A O 1
ATOM 983 N N . GLY A 1 124 ? 28.993 -13.100 -10.078 1.00 47.62 124 GLY A N 1
ATOM 984 C CA . GLY A 1 124 ? 27.792 -13.522 -10.825 1.00 47.62 124 GLY A CA 1
ATOM 985 C C . GLY A 1 124 ? 26.452 -13.238 -10.131 1.00 47.62 124 GLY A C 1
ATOM 986 O O . GLY A 1 124 ? 25.425 -13.765 -10.552 1.00 47.62 124 GLY A O 1
ATOM 987 N N . VAL A 1 125 ? 26.448 -12.393 -9.096 1.00 46.31 125 VAL A N 1
ATOM 988 C CA . VAL A 1 125 ? 25.234 -11.937 -8.409 1.00 46.31 125 VAL A CA 1
ATOM 989 C C . VAL A 1 125 ? 24.792 -10.611 -9.031 1.00 46.31 125 VAL A C 1
ATOM 991 O O . VAL A 1 125 ? 25.513 -9.619 -8.972 1.00 46.31 125 VAL A O 1
ATOM 994 N N . VAL A 1 126 ? 23.620 -10.598 -9.668 1.00 50.50 126 VAL A N 1
ATOM 995 C CA . VAL A 1 126 ? 22.988 -9.375 -10.188 1.00 50.50 126 VAL A CA 1
ATOM 996 C C . VAL A 1 126 ? 22.574 -8.510 -8.987 1.00 50.50 126 VAL A C 1
ATOM 998 O O . VAL A 1 126 ? 21.862 -9.032 -8.124 1.00 50.50 126 VAL A O 1
ATOM 1001 N N . PRO A 1 127 ? 23.000 -7.233 -8.879 1.00 52.91 127 PRO A N 1
ATOM 1002 C CA . PRO A 1 127 ? 22.545 -6.371 -7.794 1.00 52.91 127 PRO A CA 1
ATOM 1003 C C . PRO A 1 127 ? 21.026 -6.217 -7.895 1.00 52.91 127 PRO A C 1
ATOM 1005 O O . PRO A 1 127 ? 20.494 -5.912 -8.962 1.00 52.91 127 PRO A O 1
ATOM 1008 N N . ALA A 1 128 ? 20.325 -6.485 -6.795 1.00 59.31 128 ALA A N 1
ATOM 1009 C CA . ALA A 1 128 ? 18.877 -6.363 -6.738 1.00 59.31 128 ALA A CA 1
ATOM 1010 C C . ALA A 1 128 ? 18.478 -4.904 -7.005 1.00 59.31 128 ALA A C 1
ATOM 1012 O O . ALA A 1 128 ? 18.901 -4.013 -6.269 1.00 59.31 128 ALA A O 1
ATOM 1013 N N . SER A 1 129 ? 17.682 -4.663 -8.050 1.00 68.62 129 SER A N 1
ATOM 1014 C CA . SER A 1 129 ? 17.129 -3.340 -8.348 1.00 68.62 129 SER A CA 1
ATOM 1015 C C . SER A 1 129 ? 16.326 -2.837 -7.151 1.00 68.62 129 SER A C 1
ATOM 1017 O O . SER A 1 129 ? 15.432 -3.542 -6.671 1.00 68.62 129 SER A O 1
ATOM 1019 N N . LEU A 1 130 ? 16.672 -1.642 -6.666 1.00 83.38 130 LEU A N 1
ATOM 1020 C CA . LEU A 1 130 ? 16.027 -0.985 -5.536 1.00 83.38 130 LEU A CA 1
ATOM 1021 C C . LEU A 1 130 ? 15.340 0.287 -6.033 1.00 83.38 130 LEU A C 1
ATOM 1023 O O . LEU A 1 130 ? 15.986 1.283 -6.352 1.00 83.38 130 LEU A O 1
ATOM 1027 N N . LEU A 1 131 ? 14.016 0.244 -6.059 1.00 87.88 131 LEU A N 1
ATOM 1028 C CA . LEU A 1 131 ? 13.158 1.369 -6.393 1.00 87.88 131 LEU A CA 1
ATOM 1029 C C . LEU A 1 131 ? 12.846 2.133 -5.115 1.00 87.88 131 LEU A C 1
ATOM 1031 O O . LEU A 1 131 ? 12.404 1.537 -4.138 1.00 87.88 131 LEU A O 1
ATOM 1035 N N . VAL A 1 132 ? 13.074 3.440 -5.098 1.00 91.38 132 VAL A N 1
ATOM 1036 C CA . VAL A 1 132 ? 12.810 4.279 -3.927 1.00 91.38 132 VAL A CA 1
ATOM 1037 C C . VAL A 1 132 ? 11.746 5.310 -4.267 1.00 91.38 132 VAL A C 1
ATOM 1039 O O . VAL A 1 132 ? 11.893 6.063 -5.227 1.00 91.38 132 VAL A O 1
ATOM 1042 N N . TRP A 1 133 ? 10.689 5.348 -3.453 1.00 93.06 133 TRP A N 1
ATOM 1043 C CA . TRP A 1 133 ? 9.611 6.334 -3.563 1.00 93.06 133 TRP A CA 1
ATOM 1044 C C . TRP A 1 133 ? 9.682 7.371 -2.448 1.00 93.06 133 TRP A C 1
ATOM 1046 O O . TRP A 1 133 ? 9.556 8.559 -2.715 1.00 93.06 133 TRP A O 1
ATOM 1056 N N . ASN A 1 134 ? 9.880 6.934 -1.198 1.00 94.00 134 ASN A N 1
ATOM 1057 C CA . ASN A 1 134 ? 9.778 7.782 -0.003 1.00 94.00 134 ASN A CA 1
ATOM 1058 C C . ASN A 1 134 ? 8.531 8.691 -0.000 1.00 94.00 134 ASN A C 1
ATOM 1060 O O . ASN A 1 134 ? 8.575 9.838 0.444 1.00 94.00 134 ASN A O 1
ATOM 1064 N N . TYR A 1 135 ? 7.408 8.169 -0.492 1.00 96.25 135 TYR A N 1
ATOM 1065 C CA . TYR A 1 135 ? 6.180 8.929 -0.685 1.00 96.25 135 TYR A CA 1
ATOM 1066 C C . TYR A 1 135 ? 5.215 8.675 0.472 1.00 96.25 135 TYR A C 1
ATOM 1068 O O . TYR A 1 135 ? 4.917 7.524 0.794 1.00 96.25 135 TYR A O 1
ATOM 1076 N N . SER A 1 136 ? 4.718 9.742 1.098 1.00 96.75 136 SER A N 1
ATOM 1077 C CA . SER A 1 136 ? 3.796 9.657 2.237 1.00 96.75 136 SER A CA 1
ATOM 1078 C C . SER A 1 136 ? 2.396 10.127 1.870 1.00 96.75 136 SER A C 1
ATOM 1080 O O . SER A 1 136 ? 2.225 11.117 1.168 1.00 96.75 136 SER A O 1
ATOM 1082 N N . MET A 1 137 ? 1.393 9.425 2.381 1.00 96.75 137 MET A N 1
ATOM 1083 C CA . MET A 1 137 ? -0.018 9.642 2.089 1.00 96.75 137 MET A CA 1
ATOM 1084 C C . MET A 1 137 ? -0.879 9.303 3.307 1.00 96.75 137 MET A C 1
ATOM 1086 O O . MET A 1 137 ? -0.467 8.528 4.169 1.00 96.75 137 MET A O 1
ATOM 1090 N N . GLN A 1 138 ? -2.073 9.890 3.386 1.00 95.81 138 GLN A N 1
ATOM 1091 C CA . GLN A 1 138 ? -2.998 9.693 4.504 1.00 95.81 138 GLN A CA 1
ATOM 1092 C C . GLN A 1 138 ? -4.388 9.309 4.010 1.00 95.81 138 GLN A C 1
ATOM 1094 O O . GLN A 1 138 ? -4.876 9.881 3.038 1.00 95.81 138 GLN A O 1
ATOM 1099 N N . PHE A 1 139 ? -5.024 8.369 4.705 1.00 96.00 139 PHE A N 1
ATOM 1100 C CA . PHE A 1 139 ? -6.364 7.880 4.392 1.00 96.00 139 PHE A CA 1
ATOM 1101 C C . PHE A 1 139 ? -7.265 7.943 5.622 1.00 96.00 139 PHE A C 1
ATOM 1103 O O . PHE A 1 139 ? -6.819 7.720 6.752 1.00 96.00 139 PHE A O 1
ATOM 1110 N N . LEU A 1 140 ? -8.541 8.234 5.384 1.00 94.38 140 LEU A N 1
ATOM 1111 C CA . LEU A 1 140 ? -9.578 8.214 6.401 1.00 94.38 140 LEU A CA 1
ATOM 1112 C C . LEU A 1 140 ? -10.197 6.820 6.434 1.00 94.38 140 LEU A C 1
ATOM 1114 O O . LEU A 1 140 ? -10.853 6.399 5.484 1.00 94.38 140 LEU A O 1
ATOM 1118 N N . ILE A 1 141 ? -10.033 6.146 7.562 1.00 93.62 141 ILE A N 1
ATOM 1119 C CA . ILE A 1 141 ? -10.616 4.842 7.839 1.00 93.62 141 ILE A CA 1
ATOM 1120 C C . ILE A 1 141 ? -11.992 5.042 8.462 1.00 93.62 141 ILE A C 1
ATOM 1122 O O . ILE A 1 141 ? -12.116 5.631 9.540 1.00 93.62 141 ILE A O 1
ATOM 1126 N N . LYS A 1 142 ? -13.032 4.542 7.792 1.00 90.12 142 LYS A N 1
ATOM 1127 C CA . LYS A 1 142 ? -14.416 4.570 8.287 1.00 90.12 142 LYS A CA 1
ATOM 1128 C C . LYS A 1 142 ? -14.716 3.355 9.162 1.00 90.12 142 LYS A C 1
ATOM 1130 O O . LYS A 1 142 ? -15.435 3.489 10.153 1.00 90.12 142 LYS A O 1
ATOM 1135 N N . ASN A 1 143 ? -14.181 2.187 8.795 1.00 89.12 143 ASN A N 1
ATOM 1136 C CA . ASN A 1 143 ? -14.407 0.928 9.503 1.00 89.12 143 ASN A CA 1
ATOM 1137 C C . ASN A 1 143 ? -13.147 0.050 9.510 1.00 89.12 143 ASN A C 1
ATOM 1139 O O . ASN A 1 143 ? -12.866 -0.671 8.555 1.00 89.12 143 ASN A O 1
ATOM 1143 N N . ILE A 1 144 ? -12.441 0.048 10.644 1.00 89.12 144 ILE A N 1
ATOM 1144 C CA . ILE A 1 144 ? -11.209 -0.729 10.866 1.00 89.12 144 ILE A CA 1
ATOM 1145 C C . ILE A 1 144 ? -11.394 -2.230 10.575 1.00 89.12 144 ILE A C 1
ATOM 1147 O O . ILE A 1 144 ? -10.452 -2.883 10.137 1.00 89.12 144 ILE A O 1
ATOM 1151 N N . ASN A 1 145 ? -12.587 -2.788 10.811 1.00 88.06 145 ASN A N 1
ATOM 1152 C CA . ASN A 1 145 ? -12.820 -4.231 10.695 1.00 88.06 145 ASN A CA 1
ATOM 1153 C C . ASN A 1 145 ? -12.972 -4.711 9.245 1.00 88.06 145 ASN A C 1
ATOM 1155 O O . ASN A 1 145 ? -12.695 -5.875 8.958 1.00 88.06 145 ASN A O 1
ATOM 1159 N N . GLU A 1 146 ? -13.449 -3.840 8.357 1.00 89.69 146 GLU A N 1
ATOM 1160 C CA . GLU A 1 146 ? -13.844 -4.202 6.990 1.00 89.69 146 GLU A CA 1
ATOM 1161 C C . GLU A 1 146 ? -12.901 -3.624 5.935 1.00 89.69 146 GLU A C 1
ATOM 1163 O O . GLU A 1 146 ? -12.763 -4.199 4.856 1.00 89.69 146 GLU A O 1
ATOM 1168 N N . GLU A 1 147 ? -12.240 -2.502 6.227 1.00 93.50 147 GLU A N 1
ATOM 1169 C CA . GLU A 1 147 ? -11.421 -1.813 5.237 1.00 93.50 147 GLU A CA 1
ATOM 1170 C C . GLU A 1 147 ? -10.084 -2.521 4.978 1.00 93.50 147 GLU A C 1
ATOM 1172 O O . GLU A 1 147 ? -9.401 -3.034 5.875 1.00 93.50 147 GLU A O 1
ATOM 1177 N N . VAL A 1 148 ? -9.710 -2.524 3.698 1.00 96.25 148 VAL A N 1
ATOM 1178 C CA . VAL A 1 148 ? -8.484 -3.125 3.174 1.00 96.25 148 VAL A CA 1
ATOM 1179 C C . VAL A 1 148 ? -7.698 -2.051 2.437 1.00 96.25 148 VAL A C 1
ATOM 1181 O O . VAL A 1 148 ? -8.223 -1.363 1.563 1.00 96.25 148 VAL A O 1
ATOM 1184 N N . LEU A 1 149 ? -6.426 -1.932 2.793 1.00 96.94 149 LEU A N 1
ATOM 1185 C CA . LEU A 1 149 ? -5.431 -1.127 2.108 1.00 96.94 149 LEU A CA 1
ATOM 1186 C C . LEU A 1 149 ? -4.822 -1.959 0.978 1.00 96.94 149 LEU A C 1
ATOM 1188 O O . LEU A 1 149 ? -4.237 -3.012 1.224 1.00 96.94 149 LEU A O 1
ATOM 1192 N N . SER A 1 150 ? -4.945 -1.488 -0.257 1.00 97.50 150 SER A N 1
ATOM 1193 C CA . SER A 1 150 ? -4.447 -2.171 -1.450 1.00 97.50 150 SER A CA 1
ATOM 1194 C C . SER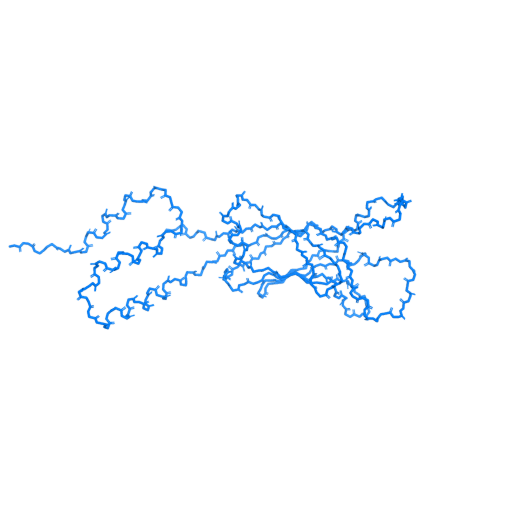 A 1 150 ? -3.407 -1.310 -2.155 1.00 97.50 150 SER A C 1
ATOM 1196 O O . SER A 1 150 ? -3.692 -0.179 -2.547 1.00 97.50 150 SER A O 1
ATOM 1198 N N . ILE A 1 151 ? -2.212 -1.866 -2.336 1.00 97.75 151 ILE A N 1
ATOM 1199 C CA . ILE A 1 151 ? -1.071 -1.245 -3.008 1.00 97.75 151 ILE A CA 1
ATOM 1200 C C . ILE A 1 151 ? -0.819 -2.014 -4.300 1.00 97.75 151 ILE A C 1
ATOM 1202 O O . ILE A 1 151 ? -0.620 -3.228 -4.276 1.00 97.75 151 ILE A O 1
ATOM 1206 N N . VAL A 1 152 ? -0.823 -1.312 -5.426 1.00 96.88 152 VAL A N 1
ATOM 1207 C CA . VAL A 1 152 ? -0.587 -1.873 -6.756 1.00 96.88 152 VAL A CA 1
ATOM 1208 C C . VAL A 1 152 ? 0.615 -1.174 -7.374 1.00 96.88 152 VAL A C 1
ATOM 1210 O O . VAL A 1 152 ? 0.651 0.052 -7.414 1.00 96.88 152 VAL A O 1
ATOM 1213 N N . VAL A 1 153 ? 1.585 -1.947 -7.854 1.00 94.75 153 VAL A N 1
ATOM 1214 C CA . VAL A 1 153 ? 2.776 -1.434 -8.542 1.00 94.75 153 VAL A CA 1
ATOM 1215 C C . VAL A 1 153 ? 2.539 -1.506 -10.047 1.00 94.75 153 VAL A C 1
ATOM 1217 O O . VAL A 1 153 ? 2.077 -2.533 -10.551 1.00 94.75 153 VAL A O 1
ATOM 1220 N N . LEU A 1 154 ? 2.822 -0.417 -10.759 1.00 93.06 154 LEU A N 1
ATOM 1221 C CA . LEU A 1 154 ? 2.518 -0.238 -12.178 1.00 93.06 154 LEU A CA 1
ATOM 1222 C C . LEU A 1 154 ? 3.697 0.409 -12.906 1.00 93.06 154 LEU A C 1
ATOM 1224 O O . LEU A 1 154 ? 4.341 1.318 -12.386 1.00 93.06 154 LEU A O 1
ATOM 1228 N N . GLU A 1 155 ? 3.948 -0.027 -14.135 1.00 89.94 155 GLU A N 1
ATOM 1229 C CA . GLU A 1 155 ? 4.879 0.630 -15.052 1.00 89.94 155 GLU A CA 1
ATOM 1230 C C . GLU A 1 155 ? 4.100 1.481 -16.057 1.00 89.94 155 GLU A C 1
ATOM 1232 O O . GLU A 1 155 ? 3.275 0.945 -16.808 1.00 89.94 155 GLU A O 1
ATOM 1237 N N . MET A 1 156 ? 4.368 2.793 -16.109 1.00 88.81 156 MET A N 1
ATOM 1238 C CA . MET A 1 156 ? 3.700 3.647 -17.097 1.00 88.81 156 MET A CA 1
ATOM 1239 C C . MET A 1 156 ? 4.118 3.276 -18.513 1.00 88.81 156 MET A C 1
ATOM 1241 O O . MET A 1 156 ? 5.307 3.251 -18.848 1.00 88.81 156 MET A O 1
ATOM 1245 N N . CYS A 1 157 ? 3.124 3.076 -19.373 1.00 85.19 157 CYS A N 1
ATOM 1246 C CA . CYS A 1 157 ? 3.341 2.761 -20.774 1.00 85.19 157 CYS A CA 1
ATOM 1247 C C . CYS A 1 157 ? 2.729 3.840 -21.688 1.00 85.19 157 CYS A C 1
ATOM 1249 O O . CYS A 1 157 ? 1.522 4.051 -21.671 1.00 85.19 157 CYS A O 1
ATOM 1251 N N . PRO A 1 158 ? 3.505 4.491 -22.576 1.00 80.25 158 PRO A N 1
ATOM 1252 C CA . PRO A 1 158 ? 2.994 5.611 -23.379 1.00 80.25 158 PRO A CA 1
ATOM 1253 C C . PRO A 1 158 ? 2.008 5.217 -24.495 1.00 80.25 158 PRO A C 1
ATOM 1255 O O . PRO A 1 158 ? 1.323 6.082 -25.035 1.00 80.25 158 PRO A O 1
ATOM 1258 N N . PHE A 1 159 ? 1.951 3.937 -24.881 1.00 85.25 159 PHE A N 1
ATOM 1259 C CA . PHE A 1 159 ? 1.199 3.470 -26.061 1.00 85.25 159 PHE A CA 1
ATOM 1260 C C . PHE A 1 159 ? 0.223 2.319 -25.778 1.00 85.25 159 PHE A C 1
ATOM 1262 O O . PHE A 1 159 ? -0.391 1.785 -26.698 1.00 85.25 159 PHE A O 1
ATOM 1269 N N . GLN A 1 160 ? 0.110 1.891 -24.527 1.00 84.00 160 GLN A N 1
ATOM 1270 C CA . GLN A 1 160 ? -0.718 0.767 -24.085 1.00 84.00 160 GLN A CA 1
ATOM 1271 C C . GLN A 1 160 ? -1.137 1.040 -22.632 1.00 84.00 160 GLN A C 1
ATOM 1273 O O . GLN A 1 160 ? -0.516 1.892 -22.001 1.00 84.00 160 GLN A O 1
ATOM 1278 N N . PRO A 1 161 ? -2.147 0.346 -22.077 1.00 88.62 161 PRO A N 1
ATOM 1279 C CA . PRO A 1 161 ? -2.388 0.410 -20.640 1.00 88.62 161 PRO A CA 1
ATOM 1280 C C . PRO A 1 161 ? -1.124 0.047 -19.851 1.00 88.62 161 PRO A C 1
ATOM 1282 O O . PRO A 1 161 ? -0.298 -0.753 -20.313 1.00 88.62 161 PRO A O 1
ATOM 1285 N N . ASP A 1 162 ? -1.012 0.636 -18.665 1.00 90.75 162 ASP A N 1
ATOM 1286 C CA . ASP A 1 162 ? 0.117 0.435 -17.764 1.00 90.75 162 ASP A CA 1
ATOM 1287 C C . ASP A 1 162 ? 0.311 -1.041 -17.420 1.00 90.75 162 ASP A C 1
ATOM 1289 O O . ASP A 1 162 ? -0.647 -1.809 -17.262 1.00 90.75 162 ASP A O 1
ATOM 1293 N N . GLU A 1 163 ? 1.574 -1.448 -17.328 1.00 88.62 163 GLU A N 1
ATOM 1294 C CA . GLU A 1 163 ? 1.924 -2.834 -17.057 1.00 88.62 163 GLU A CA 1
ATOM 1295 C C . GLU A 1 163 ? 1.831 -3.105 -15.554 1.00 88.62 163 GLU A C 1
ATOM 1297 O O . GLU A 1 163 ? 2.421 -2.407 -14.733 1.00 88.62 163 GLU A O 1
ATOM 1302 N N . PHE A 1 164 ? 1.059 -4.123 -15.182 1.00 91.38 164 PHE A N 1
ATOM 1303 C CA . PHE A 1 164 ? 0.896 -4.527 -13.791 1.00 91.38 164 PHE A CA 1
ATOM 1304 C C . PHE A 1 164 ? 2.148 -5.251 -13.283 1.00 91.38 164 PHE A C 1
ATOM 1306 O O . PHE A 1 164 ? 2.516 -6.309 -13.795 1.00 91.38 164 PHE A O 1
ATOM 1313 N N . LEU A 1 165 ? 2.754 -4.707 -12.227 1.00 90.06 165 LEU A N 1
ATOM 1314 C CA . LEU A 1 165 ? 3.980 -5.211 -11.605 1.00 90.06 165 LEU A CA 1
ATOM 1315 C C . LEU A 1 165 ? 3.752 -5.820 -10.213 1.00 90.06 165 LEU A C 1
ATOM 1317 O O . LEU A 1 165 ? 4.708 -6.095 -9.490 1.00 90.06 165 LEU A O 1
ATOM 1321 N N . GLY A 1 166 ? 2.500 -6.071 -9.831 1.00 93.25 166 GLY A N 1
ATOM 1322 C CA . GLY A 1 166 ? 2.163 -6.787 -8.603 1.00 93.25 166 GLY A CA 1
ATOM 1323 C C . GLY A 1 166 ? 1.277 -6.002 -7.654 1.00 93.25 166 GLY A C 1
ATOM 1324 O O . GLY A 1 166 ? 1.053 -4.799 -7.800 1.00 93.25 166 GLY A O 1
ATOM 1325 N N . ARG A 1 167 ? 0.742 -6.723 -6.668 1.00 96.19 167 ARG A N 1
ATOM 1326 C CA . ARG A 1 167 ? -0.194 -6.176 -5.686 1.00 96.19 167 ARG A CA 1
ATOM 1327 C C . ARG A 1 167 ? 0.064 -6.719 -4.293 1.00 96.19 167 ARG A C 1
ATOM 1329 O O . ARG A 1 167 ? 0.268 -7.918 -4.131 1.00 96.19 167 ARG A O 1
ATOM 1336 N N . ALA A 1 168 ? -0.039 -5.854 -3.296 1.00 97.19 168 ALA A N 1
ATOM 1337 C CA . ALA A 1 168 ? -0.110 -6.227 -1.893 1.00 97.19 168 ALA A CA 1
ATOM 1338 C C . ALA A 1 168 ? -1.404 -5.685 -1.276 1.00 97.19 168 ALA A C 1
ATOM 1340 O O . ALA A 1 168 ? -1.838 -4.576 -1.586 1.00 97.19 168 ALA A O 1
ATOM 1341 N N . GLU A 1 169 ? -2.017 -6.470 -0.396 1.00 96.94 169 GLU A N 1
ATOM 1342 C CA . GLU A 1 169 ? -3.205 -6.079 0.359 1.00 96.94 169 GLU A CA 1
ATOM 1343 C C . GLU A 1 169 ? -2.944 -6.245 1.855 1.00 96.94 169 GLU A C 1
ATOM 1345 O O . GLU A 1 169 ? -2.307 -7.207 2.285 1.00 96.94 169 GLU A O 1
ATOM 1350 N N . LEU A 1 170 ? -3.464 -5.319 2.653 1.00 96.19 170 LEU A N 1
ATOM 1351 C CA . LEU A 1 170 ? -3.400 -5.347 4.105 1.00 96.19 170 LEU A CA 1
ATOM 1352 C C . LEU A 1 170 ? -4.761 -5.007 4.693 1.00 96.19 170 LEU A C 1
ATOM 1354 O O . LEU A 1 170 ? -5.354 -3.985 4.355 1.00 96.19 170 LEU A O 1
ATOM 1358 N N . LYS A 1 171 ? -5.238 -5.822 5.632 1.00 95.56 171 LYS A N 1
ATOM 1359 C CA . LYS A 1 171 ? -6.432 -5.476 6.406 1.00 95.56 171 LYS A CA 1
ATOM 1360 C C . LYS A 1 171 ? -6.076 -4.407 7.426 1.00 95.56 171 LYS A C 1
ATOM 1362 O O . LYS A 1 171 ? -5.102 -4.557 8.165 1.00 95.56 171 LYS A O 1
ATOM 1367 N N . VAL A 1 172 ? -6.894 -3.362 7.516 1.00 94.12 172 VAL A N 1
ATOM 1368 C CA . VAL A 1 172 ? -6.687 -2.302 8.512 1.00 94.12 172 VAL A CA 1
ATOM 1369 C C . VAL A 1 172 ? -6.798 -2.863 9.935 1.00 94.12 172 VAL A C 1
ATOM 1371 O O . VAL A 1 172 ? -6.054 -2.442 10.818 1.00 94.12 172 VAL A O 1
ATOM 1374 N N . LEU A 1 173 ? -7.631 -3.887 10.142 1.00 92.94 173 LEU A N 1
ATOM 1375 C CA . LEU A 1 173 ? -7.734 -4.626 11.401 1.00 92.94 173 LEU A CA 1
ATOM 1376 C C . LEU A 1 173 ? -6.398 -5.236 11.854 1.00 92.94 173 LEU A C 1
ATOM 1378 O O . LEU A 1 173 ? -6.050 -5.153 13.032 1.00 92.94 173 LEU A O 1
ATOM 1382 N N . ASP A 1 174 ? -5.630 -5.813 10.929 1.00 93.50 174 ASP A N 1
ATOM 1383 C CA . ASP A 1 174 ? -4.340 -6.428 11.253 1.00 93.50 174 ASP A CA 1
ATOM 1384 C C . ASP A 1 174 ? -3.326 -5.351 11.665 1.00 93.50 174 ASP A C 1
ATOM 1386 O O . ASP A 1 174 ? -2.612 -5.512 12.654 1.00 93.50 174 ASP A O 1
ATOM 1390 N N . ILE A 1 175 ? -3.331 -4.210 10.962 1.00 93.12 175 ILE A N 1
ATOM 1391 C CA . ILE A 1 175 ? -2.507 -3.037 11.295 1.00 93.12 175 ILE A CA 1
ATOM 1392 C C . ILE A 1 175 ? -2.892 -2.493 12.675 1.00 93.12 175 ILE A C 1
ATOM 1394 O O . ILE A 1 175 ? -2.022 -2.168 13.478 1.00 93.12 175 ILE A O 1
ATOM 1398 N N . TYR A 1 176 ? -4.189 -2.432 12.982 1.00 91.12 176 TYR A N 1
ATOM 1399 C CA . TYR A 1 176 ? -4.690 -1.996 14.282 1.00 91.12 176 TYR A CA 1
ATOM 1400 C C . TYR A 1 176 ? -4.201 -2.895 15.422 1.00 91.12 176 TYR A C 1
ATOM 1402 O O . TYR A 1 176 ? -3.710 -2.397 16.435 1.00 91.12 176 TYR A O 1
ATOM 1410 N N . HIS A 1 177 ? -4.291 -4.216 15.261 1.00 90.88 177 HIS A N 1
ATOM 1411 C CA . HIS A 1 177 ? -3.787 -5.160 16.257 1.00 90.88 177 HIS A CA 1
ATOM 1412 C C . HIS A 1 177 ? -2.269 -5.074 16.432 1.00 90.88 177 HIS A C 1
ATOM 1414 O O . HIS A 1 177 ? -1.770 -5.162 17.554 1.00 90.88 177 HIS A O 1
ATOM 1420 N N . GLU A 1 178 ? -1.530 -4.867 15.345 1.00 91.00 178 GLU A N 1
ATOM 1421 C CA . GLU A 1 178 ? -0.082 -4.671 15.383 1.00 91.00 178 GLU A CA 1
ATOM 1422 C C . GLU A 1 178 ? 0.284 -3.358 16.106 1.00 91.00 178 GLU A C 1
ATOM 1424 O O . GLU A 1 178 ? 1.155 -3.349 16.979 1.00 91.00 178 GLU A O 1
ATOM 1429 N N . ALA A 1 179 ? -0.469 -2.281 15.863 1.00 87.94 179 ALA A N 1
ATOM 1430 C CA . ALA A 1 179 ? -0.279 -0.973 16.497 1.00 87.94 179 ALA A CA 1
ATOM 1431 C C . ALA A 1 179 ? -0.575 -0.978 18.004 1.00 87.94 179 ALA A C 1
ATOM 1433 O O . ALA A 1 179 ? -0.043 -0.161 18.746 1.00 87.94 179 ALA A O 1
ATOM 1434 N N . GLN A 1 180 ? -1.396 -1.909 18.498 1.00 85.81 180 GLN A N 1
ATOM 1435 C CA . GLN A 1 180 ? -1.619 -2.059 19.941 1.00 85.81 180 GLN A CA 1
ATOM 1436 C C . GLN A 1 180 ? -0.406 -2.634 20.685 1.00 85.81 180 GLN A C 1
ATOM 1438 O O . GLN A 1 180 ? -0.265 -2.413 21.893 1.00 85.81 180 GLN A O 1
ATOM 1443 N N . ASN A 1 181 ? 0.436 -3.394 19.983 1.00 82.31 181 ASN A N 1
ATOM 1444 C CA . ASN A 1 181 ? 1.603 -4.065 20.553 1.00 82.31 181 ASN A CA 1
ATOM 1445 C C . ASN A 1 181 ? 2.892 -3.253 20.371 1.00 82.31 181 ASN A C 1
ATOM 1447 O O . ASN A 1 181 ? 3.833 -3.422 21.147 1.00 82.31 181 ASN A O 1
ATOM 1451 N N . THR A 1 182 ? 2.918 -2.356 19.386 1.00 80.12 182 THR A N 1
ATOM 1452 C CA . THR A 1 182 ? 4.079 -1.536 19.037 1.00 80.12 182 THR A CA 1
ATOM 1453 C C . THR A 1 182 ? 3.839 -0.080 19.425 1.00 80.12 182 THR A C 1
ATOM 1455 O O . THR A 1 182 ? 2.854 0.528 19.026 1.00 80.12 182 THR A O 1
ATOM 1458 N N . ASN A 1 183 ? 4.755 0.515 20.193 1.00 78.00 183 ASN A N 1
ATOM 1459 C CA . ASN A 1 183 ? 4.689 1.945 20.498 1.00 78.00 183 ASN A CA 1
ATOM 1460 C C . ASN A 1 183 ? 5.340 2.743 19.360 1.00 78.00 183 ASN A C 1
ATOM 1462 O O . ASN A 1 183 ? 6.554 2.941 19.366 1.00 78.00 183 ASN A O 1
ATOM 1466 N N . GLY A 1 184 ? 4.533 3.201 18.403 1.00 85.06 184 GLY A N 1
ATOM 1467 C CA . GLY A 1 184 ? 4.964 4.069 17.305 1.00 85.06 184 GLY A CA 1
ATOM 1468 C C . GLY A 1 184 ? 4.662 3.494 15.918 1.00 85.06 184 GLY A C 1
ATOM 1469 O O . GLY A 1 184 ? 3.953 2.493 15.809 1.00 85.06 184 GLY A O 1
ATOM 1470 N N . PRO A 1 185 ? 5.197 4.123 14.856 1.00 90.19 185 PRO A N 1
ATOM 1471 C CA . PRO A 1 185 ? 4.966 3.679 13.490 1.00 90.19 185 PRO A CA 1
ATOM 1472 C C . PRO A 1 185 ? 5.511 2.270 13.239 1.00 90.19 185 PRO A C 1
ATOM 1474 O O . PRO A 1 185 ? 6.622 1.938 13.654 1.00 90.19 185 PRO A O 1
ATOM 1477 N N . ILE A 1 186 ? 4.748 1.470 12.507 1.00 94.56 186 ILE A N 1
ATOM 1478 C CA . ILE A 1 186 ? 5.068 0.091 12.145 1.00 94.56 186 ILE A CA 1
ATOM 1479 C C . ILE A 1 186 ? 5.782 0.096 10.798 1.00 94.56 186 ILE A C 1
ATOM 1481 O O . ILE A 1 186 ? 5.219 0.545 9.803 1.00 94.56 186 ILE A O 1
ATOM 1485 N N . GLU A 1 187 ? 6.999 -0.433 10.742 1.00 95.12 187 GLU A N 1
ATOM 1486 C CA . GLU A 1 187 ? 7.686 -0.709 9.479 1.00 95.12 187 GLU A CA 1
ATOM 1487 C C . GLU A 1 187 ? 7.444 -2.162 9.067 1.00 95.12 187 GLU A C 1
ATOM 1489 O O . GLU A 1 187 ? 7.620 -3.079 9.870 1.00 95.12 187 GLU A O 1
ATOM 1494 N N . LYS A 1 188 ? 7.019 -2.380 7.820 1.00 94.19 188 LYS A N 1
ATOM 1495 C CA . LYS A 1 188 ? 6.627 -3.699 7.322 1.00 94.19 188 LYS A CA 1
ATOM 1496 C C . LYS A 1 188 ? 7.122 -3.936 5.905 1.00 94.19 188 LYS A C 1
ATOM 1498 O O . LYS A 1 188 ? 7.084 -3.045 5.058 1.00 94.19 188 LYS A O 1
ATOM 1503 N N . LYS A 1 189 ? 7.530 -5.179 5.655 1.00 95.75 189 LYS A N 1
ATOM 1504 C CA . LYS A 1 189 ? 7.851 -5.705 4.329 1.00 95.75 189 LYS A CA 1
ATOM 1505 C C . LYS A 1 189 ? 6.655 -6.480 3.790 1.00 95.75 189 LYS A C 1
ATOM 1507 O O . LYS A 1 189 ? 6.155 -7.384 4.460 1.00 95.75 189 LYS A O 1
ATOM 1512 N N . LEU A 1 190 ? 6.181 -6.107 2.608 1.00 96.31 190 LEU A N 1
ATOM 1513 C CA . LEU A 1 190 ? 5.049 -6.724 1.930 1.00 96.31 190 LEU A CA 1
ATOM 1514 C C . LEU A 1 190 ? 5.520 -7.436 0.678 1.00 96.31 190 LEU A C 1
ATOM 1516 O O . LEU A 1 190 ? 6.136 -6.827 -0.190 1.00 96.31 190 LEU A O 1
ATOM 1520 N N . ILE A 1 191 ? 5.176 -8.712 0.562 1.00 95.81 191 ILE A N 1
ATOM 1521 C CA . ILE A 1 191 ? 5.436 -9.472 -0.654 1.00 95.81 191 ILE A CA 1
ATOM 1522 C C . ILE A 1 191 ? 4.365 -9.130 -1.687 1.00 95.81 191 ILE A C 1
ATOM 1524 O O . ILE A 1 191 ? 3.170 -9.133 -1.388 1.00 95.81 191 ILE A O 1
ATOM 1528 N N . LEU A 1 192 ? 4.799 -8.837 -2.909 1.00 94.75 192 LEU A N 1
ATOM 1529 C CA . LEU A 1 192 ? 3.907 -8.620 -4.035 1.00 94.75 192 LEU A CA 1
ATOM 1530 C C . LEU A 1 192 ? 3.353 -9.957 -4.525 1.00 94.75 192 LEU A C 1
ATOM 1532 O O . LEU A 1 192 ? 4.076 -10.912 -4.805 1.00 94.75 192 LEU A O 1
ATOM 1536 N N . HIS A 1 193 ? 2.038 -10.011 -4.667 1.00 93.44 193 HIS A N 1
ATOM 1537 C CA . HIS A 1 193 ? 1.325 -11.137 -5.240 1.00 93.44 193 HIS A CA 1
ATOM 1538 C C . HIS A 1 193 ? 1.076 -10.928 -6.734 1.00 93.44 193 HIS A C 1
ATOM 1540 O O . HIS A 1 193 ? 1.175 -9.820 -7.261 1.00 93.44 193 HIS A O 1
ATOM 1546 N N . GLN A 1 194 ? 0.716 -12.023 -7.412 1.00 89.94 194 GLN A N 1
ATOM 1547 C CA . GLN A 1 194 ? 0.432 -12.078 -8.855 1.00 89.94 194 GLN A CA 1
ATOM 1548 C C . GLN A 1 194 ? 1.644 -11.804 -9.767 1.00 89.94 194 GLN A C 1
ATOM 1550 O O . GLN A 1 194 ? 1.501 -11.805 -10.987 1.00 89.94 194 GLN A O 1
ATOM 1555 N N . VAL A 1 195 ? 2.843 -11.721 -9.193 1.00 88.69 195 VAL A N 1
ATOM 1556 C CA . VAL A 1 195 ? 4.129 -11.581 -9.889 1.00 88.69 195 VAL A CA 1
ATOM 1557 C C . VAL A 1 195 ? 5.083 -12.733 -9.577 1.00 88.69 195 VAL A C 1
ATOM 1559 O O . VAL A 1 195 ? 4.704 -13.663 -8.864 1.00 88.69 195 VAL A O 1
ATOM 1562 N N . GLU A 1 196 ? 6.256 -12.751 -10.213 1.00 85.50 196 GLU A N 1
ATOM 1563 C CA . GLU A 1 196 ? 7.289 -13.769 -9.979 1.00 85.50 196 GLU A CA 1
ATOM 1564 C C . GLU A 1 196 ? 8.030 -13.500 -8.666 1.00 85.50 196 GLU A C 1
ATOM 1566 O O . GLU A 1 196 ? 8.195 -14.407 -7.855 1.00 85.50 196 GLU A O 1
ATOM 1571 N N . SER A 1 197 ? 8.426 -12.247 -8.453 1.00 85.69 197 SER A N 1
ATOM 1572 C CA . SER A 1 197 ? 9.088 -11.769 -7.239 1.00 85.69 197 SER A CA 1
ATOM 1573 C C . SER A 1 197 ? 8.777 -10.287 -7.039 1.00 85.69 197 SER A C 1
ATOM 1575 O O . SER A 1 197 ? 8.378 -9.596 -7.982 1.00 85.69 197 SER A O 1
ATOM 1577 N N . GLY A 1 198 ? 8.939 -9.811 -5.810 1.00 89.12 198 GLY A N 1
ATOM 1578 C CA . GLY A 1 198 ? 8.806 -8.403 -5.468 1.00 89.12 198 GLY A CA 1
ATOM 1579 C C . GLY A 1 198 ? 8.478 -8.196 -3.996 1.00 89.12 198 GLY A C 1
ATOM 1580 O O . GLY A 1 198 ? 7.579 -8.835 -3.452 1.00 89.12 198 GLY A O 1
ATOM 1581 N N . GLU A 1 199 ? 9.192 -7.275 -3.361 1.00 93.69 199 GLU A N 1
ATOM 1582 C CA . GLU A 1 199 ? 8.969 -6.861 -1.975 1.00 93.69 199 GLU A CA 1
ATOM 1583 C C . GLU A 1 199 ? 8.813 -5.339 -1.911 1.00 93.69 199 GLU A C 1
ATOM 1585 O O . GLU A 1 199 ? 9.538 -4.615 -2.587 1.00 93.69 199 GLU A O 1
ATOM 1590 N N . LEU A 1 200 ? 7.884 -4.852 -1.088 1.00 95.56 200 LEU A N 1
ATOM 1591 C CA . LEU A 1 200 ? 7.720 -3.442 -0.745 1.00 95.56 200 LEU A CA 1
ATOM 1592 C C . LEU A 1 200 ? 8.043 -3.214 0.728 1.00 95.56 200 LEU A C 1
ATOM 1594 O O . LEU A 1 200 ? 7.516 -3.906 1.593 1.00 95.56 200 LEU A O 1
ATOM 1598 N N . THR A 1 201 ? 8.822 -2.181 1.019 1.00 96.44 201 THR A N 1
ATOM 1599 C CA . THR A 1 201 ? 9.050 -1.683 2.376 1.00 96.44 201 THR A CA 1
ATOM 1600 C C . THR A 1 201 ? 8.161 -0.469 2.607 1.00 96.44 201 THR A C 1
ATOM 1602 O O . THR A 1 201 ? 8.255 0.533 1.890 1.00 96.44 201 THR A O 1
ATOM 1605 N N . ILE A 1 202 ? 7.294 -0.552 3.612 1.00 97.19 202 ILE A N 1
ATOM 1606 C CA . ILE A 1 202 ? 6.361 0.512 3.984 1.00 97.19 202 ILE A CA 1
ATOM 1607 C C . ILE A 1 202 ? 6.456 0.839 5.468 1.00 97.19 202 ILE A C 1
ATOM 1609 O O . ILE A 1 202 ? 6.830 0.001 6.286 1.00 97.19 202 ILE A O 1
ATOM 1613 N N . LYS A 1 203 ? 6.037 2.050 5.817 1.00 96.94 203 LYS A N 1
ATOM 1614 C CA . LYS A 1 203 ? 5.821 2.485 7.192 1.00 96.94 203 LYS A CA 1
ATOM 1615 C C . LYS A 1 203 ? 4.372 2.923 7.363 1.00 96.94 203 LYS A C 1
ATOM 1617 O O . LYS A 1 203 ? 3.842 3.657 6.536 1.00 96.94 203 LYS A O 1
ATOM 1622 N N . LEU A 1 204 ? 3.739 2.449 8.424 1.00 96.19 204 LEU A N 1
ATOM 1623 C CA . LEU A 1 204 ? 2.328 2.631 8.730 1.00 96.19 204 LEU A CA 1
ATOM 1624 C C . LEU A 1 204 ? 2.188 3.276 10.102 1.00 96.19 204 LEU A C 1
ATOM 1626 O O . LEU A 1 204 ? 2.835 2.852 11.056 1.00 96.19 204 LEU A O 1
ATOM 1630 N N . ASP A 1 205 ? 1.319 4.267 10.219 1.00 93.56 205 ASP A N 1
ATOM 1631 C CA . ASP A 1 205 ? 0.986 4.883 11.499 1.00 93.56 205 ASP A CA 1
ATOM 1632 C C . ASP A 1 205 ? -0.525 5.100 11.590 1.00 93.56 205 ASP A C 1
ATOM 1634 O O . ASP A 1 205 ? -1.121 5.723 10.710 1.00 93.56 205 ASP A O 1
ATOM 1638 N N . LEU A 1 206 ? -1.157 4.540 12.623 1.00 91.56 206 LEU A N 1
ATOM 1639 C CA . LEU A 1 206 ? -2.610 4.517 12.780 1.00 91.56 206 LEU A CA 1
ATOM 1640 C C . LEU A 1 206 ? -3.030 5.386 13.965 1.00 91.56 206 LEU A C 1
ATOM 1642 O O . LEU A 1 206 ? -2.673 5.125 15.111 1.00 91.56 206 LEU A O 1
ATOM 1646 N N . HIS A 1 207 ? -3.828 6.409 13.682 1.00 89.50 207 HIS A N 1
ATOM 1647 C CA . HIS A 1 207 ? -4.269 7.420 14.636 1.00 89.50 207 HIS A CA 1
ATOM 1648 C C . HIS A 1 207 ? -5.783 7.313 14.800 1.00 89.50 207 HIS A C 1
ATOM 1650 O O . HIS A 1 207 ? -6.545 7.707 13.919 1.00 89.50 207 HIS A O 1
ATOM 1656 N N . MET A 1 208 ? -6.242 6.756 15.920 1.00 85.81 208 MET A N 1
ATOM 1657 C CA . MET A 1 208 ? -7.678 6.694 16.212 1.00 85.81 208 MET A CA 1
ATOM 1658 C C . MET A 1 208 ? -8.221 8.074 16.585 1.00 85.81 208 MET A C 1
ATOM 1660 O O . MET A 1 208 ? -7.566 8.810 17.323 1.00 85.81 208 MET A O 1
ATOM 1664 N N . PHE A 1 209 ? -9.455 8.386 16.182 1.00 80.69 209 PHE A N 1
ATOM 1665 C CA . PHE A 1 209 ? -10.143 9.546 16.745 1.00 80.69 209 PHE A CA 1
ATOM 1666 C C . PHE A 1 209 ? -10.563 9.239 18.187 1.00 80.69 209 PHE A C 1
ATOM 1668 O O . PHE A 1 209 ? -11.457 8.425 18.430 1.00 80.69 209 PHE A O 1
ATOM 1675 N N . THR A 1 210 ? -9.935 9.889 19.164 1.00 66.38 210 THR A N 1
ATOM 1676 C CA . THR A 1 210 ? -10.486 9.969 20.517 1.00 66.38 210 THR A CA 1
ATOM 1677 C C . THR A 1 210 ? -11.510 11.095 20.549 1.00 66.38 210 THR A C 1
ATOM 1679 O O . THR A 1 210 ? -11.167 12.273 20.503 1.00 66.38 210 T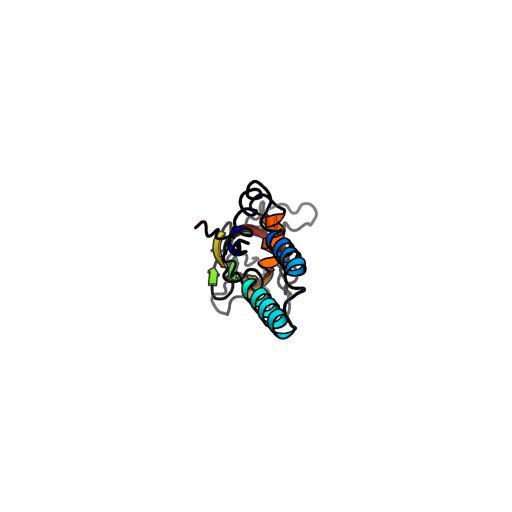HR A O 1
ATOM 1682 N N . ASN A 1 211 ? -12.793 10.734 20.614 1.00 55.44 211 ASN A N 1
ATOM 1683 C CA . ASN A 1 211 ? -13.846 11.686 20.960 1.00 55.44 211 ASN A CA 1
ATOM 1684 C C . ASN A 1 211 ? -13.732 12.001 22.457 1.00 55.44 211 ASN A C 1
ATOM 1686 O O . ASN A 1 211 ? -14.423 11.396 23.277 1.00 55.44 211 ASN A O 1
ATOM 1690 N N . ASP A 1 212 ? -12.824 12.906 22.811 1.00 47.00 212 ASP A N 1
ATOM 1691 C CA . ASP A 1 212 ? -12.711 13.455 24.160 1.00 47.00 212 ASP A CA 1
ATOM 1692 C C . ASP A 1 212 ? -13.773 14.559 24.342 1.00 47.00 212 ASP A C 1
ATOM 1694 O O . ASP A 1 212 ? -13.488 15.743 24.168 1.00 47.00 212 ASP A O 1
ATOM 1698 N N . TYR A 1 213 ? -15.012 14.163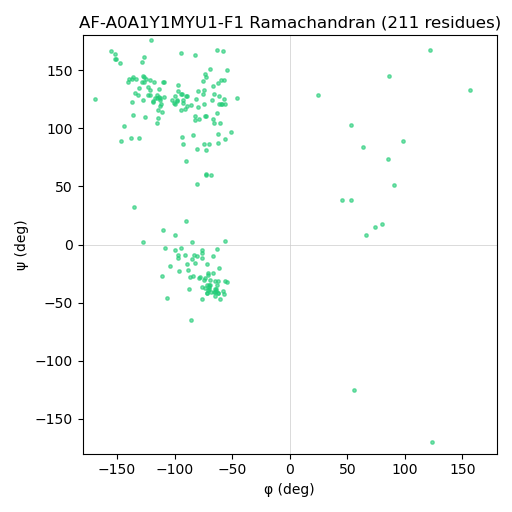 24.663 1.00 37.84 213 TYR A N 1
ATOM 1699 C CA . TYR A 1 213 ? -16.081 15.054 25.145 1.00 37.84 213 TYR A CA 1
ATOM 1700 C C . TYR A 1 213 ? -16.633 14.575 26.490 1.00 37.84 213 TYR A C 1
ATOM 1702 O O . TYR A 1 213 ? -16.912 13.359 26.626 1.00 37.84 213 TYR A O 1
#

Secondary structure (DSSP, 8-state):
-----GGGTTTTTTSSS-SS--TTSHHHHHHHHHHHHGGGS-HHHHHHHHHHHHHTT-----EEEEEEEEEEEEEE----S------S---GGGEEEEEEETTEEEEPPPPEE--S-S---STT-PPPPEEEEEEEEEEEES-TTT-EEEEEEEE--TTSSPEEEEEEEEEHHHHHHHHHHSSSPEEEEEEPBSSSEEEEEEEEEEEE-----